Protein AF-0000000076602661 (afdb_homodimer)

InterPro domains:
  IPR015111 Hut operon regulatory protein HutP [PF09021] (9-143)
  IPR023552 Hut operon regulatory protein HutP, bacillales [MF_00779] (1-145)
  IPR036482 Hut operon regulatory protein HutP superfamily [G3DSA:3.40.1510.10] (2-145)
  IPR036482 Hut operon regulatory protein HutP superfamily [SSF111064] (7-145)

Foldseek 3Di:
DPQDPLLPQQVLFQVVFPDDPVRPDDDHPPPKDKDKDKDKDQALVRVLVVVLVRCCVRVVDPPPDPVRNVLSSQFSVQWCCQQVVNPNHGNVVQKMWIKMKMKIKDDSDPDCVQDIKMKMKIWGWMAHPDPPGIDITMGMGMGGD/DPQDPLLPQQVLFQVVFPDDPVRPDDDDPPPKDKDKDKDKDQALVRVLVVVLVRCCVRVVDPPPDPVRNVLSSQFSVQWCCQQVVNPNHGNVVQKMWIKMKMKIKDDSDPDCVQDIKMKMKIWGWMAHPDPPGIDITMGMGMGGD

pLDDT: mean 89.51, std 12.41, range [36.06, 98.75]

Radius of gyration: 18.17 Å; Cα contacts (8 Å, |Δi|>4): 653; chains: 2; bounding box: 44×55×46 Å

Structure (mmCIF, N/CA/C/O backbone):
data_AF-0000000076602661-model_v1
#
loop_
_entity.id
_entity.type
_entity.pdbx_description
1 polymer 'Hut operon positive regulatory protein'
#
loop_
_atom_site.group_PDB
_atom_site.id
_atom_site.type_symbol
_atom_site.label_atom_id
_atom_site.label_alt_id
_atom_site.label_comp_id
_atom_site.label_asym_id
_atom_site.label_entity_id
_atom_site.label_seq_id
_atom_site.pdbx_PDB_ins_code
_atom_site.Cartn_x
_atom_site.Cartn_y
_atom_site.Cartn_z
_atom_site.occupancy
_atom_site.B_iso_or_equiv
_atom_site.auth_seq_id
_atom_site.auth_comp_id
_atom_site.auth_asym_id
_atom_site.auth_atom_id
_atom_site.pdbx_PDB_model_num
ATOM 1 N N . MET A 1 1 ? -7.16 20.75 -7.898 1 36.06 1 MET A N 1
ATOM 2 C CA . MET A 1 1 ? -5.848 20.844 -8.531 1 36.06 1 MET A CA 1
ATOM 3 C C . MET A 1 1 ? -5.117 19.5 -8.461 1 36.06 1 MET A C 1
ATOM 5 O O . MET A 1 1 ? -5.07 18.875 -7.406 1 36.06 1 MET A O 1
ATOM 9 N N . VAL A 1 2 ? -4.973 18.984 -9.609 1 44.12 2 VAL A N 1
ATOM 10 C CA . VAL A 1 2 ? -4.297 17.703 -9.75 1 44.12 2 VAL A CA 1
ATOM 11 C C . VAL A 1 2 ? -2.883 17.797 -9.18 1 44.12 2 VAL A C 1
ATOM 13 O O . VAL A 1 2 ? -2.156 18.75 -9.461 1 44.12 2 VAL A O 1
ATOM 16 N N . LEU A 1 3 ? -2.639 17.312 -8.008 1 55.5 3 LEU A N 1
ATOM 17 C CA . LEU A 1 3 ? -1.332 17.25 -7.359 1 55.5 3 LEU A CA 1
ATOM 18 C C . LEU A 1 3 ? -0.246 16.875 -8.367 1 55.5 3 LEU A C 1
ATOM 20 O O . LEU A 1 3 ? -0.417 15.953 -9.164 1 55.5 3 LEU A O 1
ATOM 24 N N . ALA A 1 4 ? 0.686 17.922 -8.711 1 56.62 4 ALA A N 1
ATOM 25 C CA . ALA A 1 4 ? 1.846 17.547 -9.508 1 56.62 4 ALA A CA 1
ATOM 26 C C . ALA A 1 4 ? 2.438 16.219 -9.023 1 56.62 4 ALA A C 1
ATOM 28 O O . ALA A 1 4 ? 2.535 15.984 -7.816 1 56.62 4 ALA A O 1
ATOM 29 N N . VAL A 1 5 ? 2.633 15.281 -9.883 1 57.88 5 VAL A N 1
ATOM 30 C CA . VAL A 1 5 ? 3.146 13.938 -9.617 1 57.88 5 VAL A CA 1
ATOM 31 C C . VAL A 1 5 ? 4.367 14.023 -8.703 1 57.88 5 VAL A C 1
ATOM 33 O O . VAL A 1 5 ? 4.531 13.195 -7.801 1 57.88 5 VAL A O 1
ATOM 36 N N . ASP A 1 6 ? 5.152 15.078 -8.883 1 64.12 6 ASP A N 1
ATOM 37 C CA . ASP A 1 6 ? 6.387 15.227 -8.125 1 64.12 6 ASP A CA 1
ATOM 38 C C . ASP A 1 6 ? 6.102 15.695 -6.699 1 64.12 6 ASP A C 1
ATOM 40 O O . ASP A 1 6 ? 6.984 15.672 -5.84 1 64.12 6 ASP A O 1
ATOM 44 N N . LYS A 1 7 ? 4.898 15.953 -6.48 1 81.06 7 LYS A N 1
ATOM 45 C CA . LYS A 1 7 ? 4.562 16.453 -5.148 1 81.06 7 LYS A CA 1
ATOM 46 C C . LYS A 1 7 ? 3.582 15.523 -4.441 1 81.06 7 LYS A C 1
ATOM 48 O O . LYS A 1 7 ? 2.908 15.93 -3.492 1 81.06 7 LYS A O 1
ATOM 53 N N . ARG A 1 8 ? 3.598 14.273 -4.898 1 90.12 8 ARG A N 1
ATOM 54 C CA . ARG A 1 8 ? 2.723 13.312 -4.238 1 90.12 8 ARG A CA 1
ATOM 55 C C . ARG A 1 8 ? 3.35 12.797 -2.947 1 90.12 8 ARG A C 1
ATOM 57 O O . ARG A 1 8 ? 4.273 11.984 -2.982 1 90.12 8 ARG A O 1
ATOM 64 N N . ILE A 1 9 ? 2.805 13.266 -1.905 1 94.38 9 ILE A N 1
ATOM 65 C CA . ILE A 1 9 ? 3.387 13 -0.593 1 94.38 9 ILE A CA 1
ATOM 66 C C . ILE A 1 9 ? 3.312 11.508 -0.287 1 94.38 9 ILE A C 1
ATOM 68 O O . ILE A 1 9 ? 4.234 10.945 0.311 1 94.38 9 ILE A O 1
ATOM 72 N N . GLY A 1 10 ? 2.254 10.852 -0.796 1 96.31 10 GLY A N 1
ATOM 73 C CA . GLY A 1 10 ? 2.119 9.414 -0.614 1 96.31 10 GLY A CA 1
ATOM 74 C C . GLY A 1 10 ? 3.162 8.617 -1.373 1 96.31 10 GLY A C 1
ATOM 75 O O . GLY A 1 10 ? 3.764 7.688 -0.825 1 96.31 10 GLY A O 1
ATOM 76 N N . LYS A 1 11 ? 3.35 8.984 -2.609 1 94.56 11 LYS A N 1
ATOM 77 C CA . LYS A 1 11 ? 4.359 8.328 -3.436 1 94.56 11 LYS A CA 1
ATOM 78 C C . LYS A 1 11 ? 5.738 8.398 -2.779 1 94.56 11 LYS A C 1
ATOM 80 O O . LYS A 1 11 ? 6.469 7.41 -2.748 1 94.56 11 LYS A O 1
ATOM 85 N N . HIS A 1 12 ? 6.094 9.531 -2.252 1 94.06 12 HIS A N 1
ATOM 86 C CA . HIS A 1 12 ? 7.379 9.695 -1.581 1 94.06 12 HIS A CA 1
ATOM 87 C C . HIS A 1 12 ? 7.48 8.789 -0.356 1 94.06 12 HIS A C 1
ATOM 89 O O . HIS A 1 12 ? 8.516 8.172 -0.121 1 94.06 12 HIS A O 1
ATOM 95 N N . ALA A 1 13 ? 6.426 8.719 0.403 1 96.5 13 ALA A N 1
ATOM 96 C CA . ALA A 1 13 ? 6.422 7.859 1.585 1 96.5 13 ALA A CA 1
ATOM 97 C C . ALA A 1 13 ? 6.602 6.395 1.198 1 96.5 13 ALA A C 1
ATOM 99 O O . ALA A 1 13 ? 7.344 5.656 1.853 1 96.5 13 ALA A O 1
ATOM 100 N N . ILE A 1 14 ? 5.918 5.996 0.114 1 96.31 14 ILE A N 1
ATOM 101 C CA . ILE A 1 14 ? 6 4.617 -0.347 1 96.31 14 ILE A CA 1
ATOM 102 C C . ILE A 1 14 ? 7.418 4.309 -0.812 1 96.31 14 ILE A C 1
ATOM 104 O O . ILE A 1 14 ? 7.977 3.258 -0.477 1 96.31 14 ILE A O 1
ATOM 108 N N . LEU A 1 15 ? 7.965 5.164 -1.549 1 93.94 15 LEU A N 1
ATOM 109 C CA . LEU A 1 15 ? 9.32 4.957 -2.035 1 93.94 15 LEU A CA 1
ATOM 110 C C . LEU A 1 15 ? 10.305 4.867 -0.873 1 93.94 15 LEU A C 1
ATOM 112 O O . LEU A 1 15 ? 11.211 4.035 -0.884 1 93.94 15 LEU A O 1
ATOM 116 N N . LEU A 1 16 ? 10.148 5.707 0.113 1 94.12 16 LEU A N 1
ATOM 117 C CA . LEU A 1 16 ? 11.031 5.727 1.274 1 94.12 16 LEU A CA 1
ATOM 118 C C . LEU A 1 16 ? 10.945 4.41 2.041 1 94.12 16 LEU A C 1
ATOM 120 O O . LEU A 1 16 ? 11.969 3.881 2.488 1 94.12 16 LEU A O 1
ATOM 124 N N . VAL A 1 17 ? 9.734 3.924 2.17 1 96.1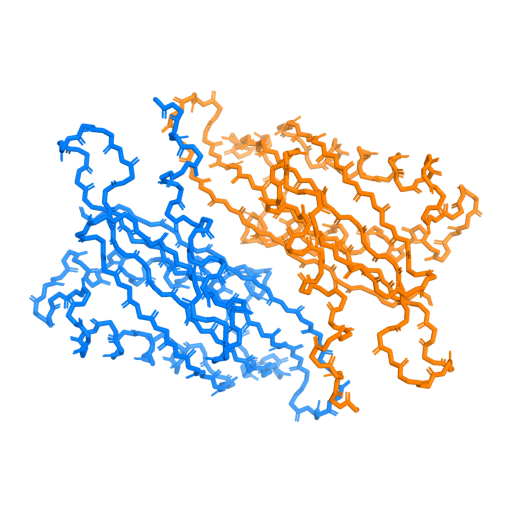2 17 VAL A N 1
ATOM 125 C CA . VAL A 1 17 ? 9.555 2.752 3.02 1 96.12 17 VAL A CA 1
ATOM 126 C C . VAL A 1 17 ? 10.109 1.514 2.32 1 96.12 17 VAL A C 1
ATOM 128 O O . VAL A 1 17 ? 10.484 0.54 2.977 1 96.12 17 VAL A O 1
ATOM 131 N N . LEU A 1 18 ? 10.164 1.552 0.98 1 93.38 18 LEU A N 1
ATOM 132 C CA . LEU A 1 18 ? 10.68 0.429 0.203 1 93.38 18 LEU A CA 1
ATOM 133 C C . LEU A 1 18 ? 12.203 0.437 0.174 1 93.38 18 LEU A C 1
ATOM 135 O O . LEU A 1 18 ? 12.828 -0.552 -0.219 1 93.38 18 LEU A O 1
ATOM 139 N N . GLN A 1 19 ? 12.727 1.546 0.52 1 86.25 19 GLN A N 1
ATOM 140 C CA . GLN A 1 19 ? 14.172 1.713 0.399 1 86.25 19 GLN A CA 1
ATOM 141 C C . GLN A 1 19 ? 14.906 0.923 1.477 1 86.25 19 GLN A C 1
ATOM 143 O O . GLN A 1 19 ? 14.477 0.887 2.631 1 86.25 19 GLN A O 1
ATOM 148 N N . SER A 1 20 ? 15.781 0.16 0.937 1 67.25 20 SER A N 1
ATOM 149 C CA . SER A 1 20 ? 16.688 -0.479 1.876 1 67.25 20 SER A CA 1
ATOM 150 C C . SER A 1 20 ? 17.734 0.512 2.396 1 67.25 20 SER A C 1
ATOM 152 O O . SER A 1 20 ? 17.938 1.572 1.804 1 67.25 20 SER A O 1
ATOM 154 N N . GLU A 1 21 ? 18.109 0.381 3.639 1 56.56 21 GLU A N 1
ATOM 155 C CA . GLU A 1 21 ? 19.109 1.245 4.262 1 56.56 21 GLU A CA 1
ATOM 156 C C . GLU A 1 21 ? 20.188 1.66 3.258 1 56.56 21 GLU A C 1
ATOM 158 O O . GLU A 1 21 ? 20.75 2.752 3.359 1 56.56 21 GLU A O 1
ATOM 163 N N . ALA A 1 22 ? 20.359 0.841 2.275 1 50.47 22 ALA A N 1
ATOM 164 C CA . ALA A 1 22 ? 21.469 1.134 1.378 1 50.47 22 ALA A CA 1
ATOM 165 C C . ALA A 1 22 ? 21.062 2.137 0.304 1 50.47 22 ALA A C 1
ATOM 167 O O . ALA A 1 22 ? 21.922 2.725 -0.365 1 50.47 22 ALA A O 1
ATOM 168 N N . GLU A 1 23 ? 19.734 2.27 0.128 1 55.28 23 GLU A N 1
ATOM 169 C CA . GLU A 1 23 ? 19.328 3.045 -1.044 1 55.28 23 GLU A CA 1
ATOM 170 C C . GLU A 1 23 ? 19.078 4.508 -0.68 1 55.28 23 GLU A C 1
ATOM 172 O O . GLU A 1 23 ? 18.25 4.805 0.171 1 55.28 23 GLU A O 1
ATOM 177 N N . GLU A 1 24 ? 20.047 5.43 -0.621 1 53.19 24 GLU A N 1
ATOM 178 C CA . GLU A 1 24 ? 20.125 6.824 -0.192 1 53.19 24 GLU A CA 1
ATOM 179 C C . GLU A 1 24 ? 19.141 7.695 -0.969 1 53.19 24 GLU A C 1
ATOM 181 O O . GLU A 1 24 ? 18.844 8.82 -0.559 1 53.19 24 GLU A O 1
ATOM 186 N N . SER A 1 25 ? 18.844 7.504 -2.232 1 61.97 25 SER A N 1
ATOM 187 C CA . SER A 1 25 ? 18.781 8.656 -3.127 1 61.97 25 SER A CA 1
ATOM 188 C C . SER A 1 25 ? 17.344 9.172 -3.266 1 61.97 25 SER A C 1
ATOM 190 O O . SER A 1 25 ? 16.969 9.703 -4.312 1 61.97 25 SER A O 1
ATOM 192 N N . ILE A 1 26 ? 16.469 8.953 -2.285 1 72 26 ILE A N 1
ATOM 193 C CA . ILE A 1 26 ? 15.203 9.594 -2.619 1 72 26 ILE A CA 1
ATOM 194 C C . ILE A 1 26 ? 15.266 11.078 -2.271 1 72 26 ILE A C 1
ATOM 196 O O . ILE A 1 26 ? 15.625 11.445 -1.147 1 72 26 ILE A O 1
ATOM 200 N N . SER A 1 27 ? 15.125 11.93 -3.215 1 79.88 27 SER A N 1
ATOM 201 C CA . SER A 1 27 ? 15.117 13.375 -3.037 1 79.88 27 SER A CA 1
ATOM 202 C C . SER A 1 27 ? 13.711 13.898 -2.754 1 79.88 27 SER A C 1
ATOM 204 O O . SER A 1 27 ? 12.789 13.656 -3.535 1 79.88 27 SER A O 1
ATOM 206 N N . LEU A 1 28 ? 13.508 14.414 -1.598 1 87.5 28 LEU A N 1
ATOM 207 C CA . LEU A 1 28 ? 12.258 15.055 -1.226 1 87.5 28 LEU A CA 1
ATOM 208 C C . LEU A 1 28 ? 12.32 16.562 -1.483 1 87.5 28 LEU A C 1
ATOM 210 O O . LEU A 1 28 ? 13.406 17.141 -1.513 1 87.5 28 LEU A O 1
ATOM 214 N N . PRO A 1 29 ? 11.086 17.156 -1.794 1 87.94 29 PRO A N 1
ATOM 215 C CA . PRO A 1 29 ? 11.07 18.609 -1.876 1 87.94 29 PRO A CA 1
ATOM 216 C C . PRO A 1 29 ? 11.695 19.281 -0.656 1 87.94 29 PRO A C 1
ATOM 218 O O . PRO A 1 29 ? 11.633 18.734 0.451 1 87.94 29 PRO A O 1
ATOM 221 N N . PRO A 1 30 ? 12.25 20.469 -1.001 1 86.12 30 PRO A N 1
ATOM 222 C CA . PRO A 1 30 ? 12.844 21.203 0.117 1 86.12 30 PRO A CA 1
ATOM 223 C C . PRO A 1 30 ? 11.844 21.5 1.233 1 86.12 30 PRO A C 1
ATOM 225 O O . PRO A 1 30 ? 10.672 21.75 0.961 1 86.12 30 PRO A O 1
ATOM 228 N N . HIS A 1 31 ? 12.141 21.359 2.451 1 88.56 31 HIS A N 1
ATOM 229 C CA . HIS A 1 31 ? 11.406 21.75 3.648 1 88.56 31 HIS A CA 1
ATOM 230 C C . HIS A 1 31 ? 10.492 20.625 4.125 1 88.56 31 HIS A C 1
ATOM 232 O O . HIS A 1 31 ? 9.836 20.75 5.16 1 88.56 31 HIS A O 1
ATOM 238 N N . TRP A 1 32 ? 10.312 19.641 3.238 1 94.75 32 TRP A N 1
ATOM 239 C CA . TRP A 1 32 ? 9.562 18.484 3.732 1 94.75 32 TRP A CA 1
ATOM 240 C C . TRP A 1 32 ? 10.367 17.719 4.781 1 94.75 32 TRP A C 1
ATOM 242 O O . TRP A 1 32 ? 11.594 17.656 4.699 1 94.75 32 TRP A O 1
ATOM 252 N N . LYS A 1 33 ? 9.719 17.234 5.691 1 96 33 LYS A N 1
ATOM 253 C CA . LYS A 1 33 ? 10.336 16.406 6.723 1 96 33 LYS A CA 1
ATOM 254 C C . LYS A 1 33 ? 9.953 14.93 6.559 1 96 33 LYS A C 1
ATOM 256 O O . LYS A 1 33 ? 8.852 14.625 6.098 1 96 33 LYS A O 1
ATOM 261 N N . TYR A 1 34 ? 10.828 14.086 6.961 1 96.38 34 TYR A N 1
ATOM 262 C CA . TYR A 1 34 ? 10.5 12.664 6.895 1 96.38 34 TYR A CA 1
ATOM 263 C C . TYR A 1 34 ? 11.289 11.883 7.934 1 96.38 34 TYR A C 1
ATOM 265 O O . TYR A 1 34 ? 12.289 12.375 8.469 1 96.38 34 TYR A O 1
ATOM 273 N N . CYS A 1 35 ? 10.859 10.711 8.227 1 96.38 35 CYS A N 1
ATOM 274 C CA . CYS A 1 35 ? 11.625 9.734 8.984 1 96.38 35 CYS A CA 1
ATOM 275 C C . CYS A 1 35 ? 11.18 8.312 8.656 1 96.38 35 CYS A C 1
ATOM 277 O O . CYS A 1 35 ? 10.125 8.117 8.062 1 96.38 35 CYS A O 1
ATOM 279 N N . THR A 1 36 ? 12.023 7.398 8.953 1 96.88 36 THR A N 1
ATOM 280 C CA . THR A 1 36 ? 11.75 5.984 8.727 1 96.88 36 THR A CA 1
ATOM 281 C C . THR A 1 36 ? 12.062 5.164 9.977 1 96.88 36 THR A C 1
ATOM 283 O O . THR A 1 36 ? 12.75 5.641 10.875 1 96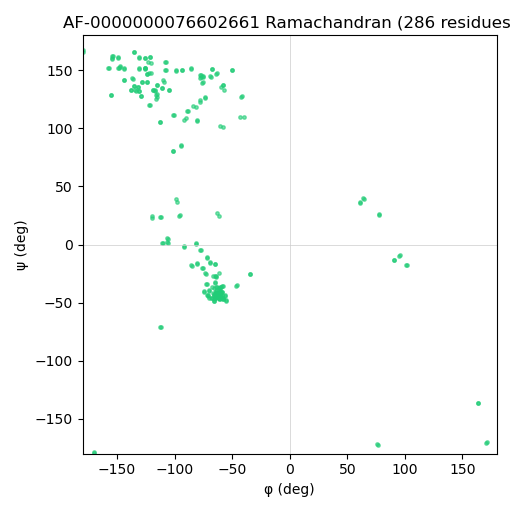.88 36 THR A O 1
ATOM 286 N N . GLY A 1 37 ? 11.516 4.023 10.031 1 96.75 37 GLY A N 1
ATOM 287 C CA . GLY A 1 37 ? 11.781 3.104 11.125 1 96.75 37 GLY A CA 1
ATOM 288 C C . GLY A 1 37 ? 11.227 1.712 10.883 1 96.75 37 GLY A C 1
ATOM 289 O O . GLY A 1 37 ? 10.727 1.416 9.797 1 96.75 37 GLY A O 1
ATOM 290 N N . LYS A 1 38 ? 11.438 0.855 11.883 1 97.12 38 LYS A N 1
ATOM 291 C CA . LYS A 1 38 ? 10.953 -0.522 11.852 1 97.12 38 LYS A CA 1
ATOM 292 C C . LYS A 1 38 ? 10.125 -0.844 13.086 1 97.12 38 LYS A C 1
ATOM 294 O O . LYS A 1 38 ? 10.312 -0.233 14.141 1 97.12 38 LYS A O 1
ATOM 299 N N . VAL A 1 39 ? 9.219 -1.773 12.906 1 96.44 39 VAL A N 1
ATOM 300 C CA . VAL A 1 39 ? 8.438 -2.219 14.047 1 96.44 39 VAL A CA 1
ATOM 301 C C . VAL A 1 39 ? 7.922 -3.635 13.805 1 96.44 39 VAL A C 1
ATOM 303 O O . VAL A 1 39 ? 7.41 -3.938 12.719 1 96.44 39 VAL A O 1
ATOM 306 N N . GLY A 1 40 ? 8.102 -4.551 14.656 1 93.38 40 GLY A N 1
ATOM 307 C CA . GLY A 1 40 ? 7.457 -5.852 14.742 1 93.38 40 GLY A CA 1
ATOM 308 C C . GLY A 1 40 ? 6.418 -5.93 15.852 1 93.38 40 GLY A C 1
ATOM 309 O O . GLY A 1 40 ? 6.676 -5.52 16.984 1 93.38 40 GLY A O 1
ATOM 310 N N . ALA A 1 41 ? 5.254 -6.465 15.508 1 91.75 41 ALA A N 1
ATOM 311 C CA . ALA A 1 41 ? 4.227 -6.355 16.547 1 91.75 41 ALA A CA 1
ATOM 312 C C . ALA A 1 41 ? 3.148 -7.418 16.359 1 91.75 41 ALA A C 1
ATOM 314 O O . ALA A 1 41 ? 2.855 -7.82 15.227 1 91.75 41 ALA A O 1
ATOM 315 N N . MET A 1 42 ? 2.535 -7.801 17.422 1 91.62 42 MET A N 1
ATOM 316 C CA . MET A 1 42 ? 1.313 -8.602 17.438 1 91.62 42 MET A CA 1
ATOM 317 C C . MET A 1 42 ? 0.124 -7.77 17.906 1 91.62 42 MET A C 1
ATOM 319 O O . MET A 1 42 ? -0.985 -8.289 18.047 1 91.62 42 MET A O 1
ATOM 323 N N . ASP A 1 43 ? 0.438 -6.52 18.172 1 93.44 43 ASP A N 1
ATOM 324 C CA . ASP A 1 43 ? -0.566 -5.562 18.641 1 93.44 43 ASP A CA 1
ATOM 325 C C . ASP A 1 43 ? -0.453 -4.242 17.875 1 93.44 43 ASP A C 1
ATOM 327 O O . ASP A 1 43 ? 0.625 -3.648 17.812 1 93.44 43 ASP A O 1
ATOM 331 N N . SER A 1 44 ? -1.642 -3.754 17.406 1 95.12 44 SER A N 1
ATOM 332 C CA . SER A 1 44 ? -1.658 -2.531 16.609 1 95.12 44 SER A CA 1
ATOM 333 C C . SER A 1 44 ? -1.192 -1.332 17.422 1 95.12 44 SER A C 1
ATOM 335 O O . SER A 1 44 ? -0.627 -0.383 16.875 1 95.12 44 SER A O 1
ATOM 337 N N . GLN A 1 45 ? -1.382 -1.37 18.734 1 95.88 45 GLN A N 1
ATOM 338 C CA . GLN A 1 45 ? -0.963 -0.281 19.609 1 95.88 45 GLN A CA 1
ATOM 339 C C . GLN A 1 45 ? 0.546 -0.063 19.531 1 95.88 45 GLN A C 1
ATOM 341 O O . GLN A 1 45 ? 1.019 1.073 19.594 1 95.88 45 GLN A O 1
ATOM 346 N N . LYS A 1 46 ? 1.259 -1.126 19.406 1 96.31 46 LYS A N 1
ATOM 347 C CA . LYS A 1 46 ? 2.713 -1.025 19.344 1 96.31 46 LYS A CA 1
ATOM 348 C C . LYS A 1 46 ? 3.15 -0.337 18.047 1 96.31 46 LYS A C 1
ATOM 350 O O . LYS A 1 46 ? 4.117 0.428 18.047 1 96.31 46 LYS A O 1
ATOM 355 N N . VAL A 1 47 ? 2.473 -0.604 17.016 1 97.5 47 VAL A N 1
ATOM 356 C CA . VAL A 1 47 ? 2.766 0.035 15.734 1 97.5 47 VAL A CA 1
ATOM 357 C C . VAL A 1 47 ? 2.492 1.534 15.828 1 97.5 47 VAL A C 1
ATOM 359 O O . VAL A 1 47 ? 3.34 2.352 15.469 1 97.5 47 VAL A O 1
ATOM 362 N N . VAL A 1 48 ? 1.354 1.831 16.406 1 98.06 48 VAL A N 1
ATOM 363 C CA . VAL A 1 48 ? 0.957 3.227 16.562 1 98.06 48 VAL A CA 1
ATOM 364 C C . VAL A 1 48 ? 1.972 3.963 17.422 1 98.06 48 VAL A C 1
ATOM 366 O O . VAL A 1 48 ? 2.451 5.039 17.062 1 98.06 48 VAL A O 1
ATOM 369 N N . SER A 1 49 ? 2.336 3.34 18.5 1 98.06 49 SER A N 1
ATOM 370 C CA . SER A 1 49 ? 3.244 3.969 19.453 1 98.06 49 SER A CA 1
ATOM 371 C C . SER A 1 49 ? 4.629 4.176 18.844 1 98.06 49 SER A C 1
ATOM 373 O O . SER A 1 49 ? 5.246 5.223 19.031 1 98.06 49 SER A O 1
ATOM 375 N N . ALA A 1 50 ? 5.141 3.203 18.141 1 98.25 50 ALA A N 1
ATOM 376 C CA . ALA A 1 50 ? 6.461 3.291 17.531 1 98.25 50 ALA A CA 1
ATOM 377 C C . ALA A 1 50 ? 6.52 4.441 16.531 1 98.25 50 ALA A C 1
ATOM 379 O O . ALA A 1 50 ? 7.488 5.211 16.516 1 98.25 50 ALA A O 1
ATOM 380 N N . ILE A 1 51 ? 5.492 4.598 15.742 1 98.56 51 ILE A N 1
ATOM 381 C CA . ILE A 1 51 ? 5.453 5.621 14.703 1 98.56 51 ILE A CA 1
ATOM 382 C C . ILE A 1 51 ? 5.309 7 15.344 1 98.56 51 ILE A C 1
ATOM 384 O O . ILE A 1 51 ? 6.004 7.945 14.953 1 98.56 51 ILE A O 1
ATOM 388 N N . GLU A 1 52 ? 4.441 7.059 16.312 1 98.25 52 GLU A N 1
ATOM 389 C CA . GLU A 1 52 ? 4.254 8.336 17 1 98.25 52 GLU A CA 1
ATOM 390 C C . GLU A 1 52 ? 5.539 8.781 17.688 1 98.25 52 GLU A C 1
ATOM 392 O O . GLU A 1 52 ? 5.914 9.953 17.609 1 98.25 52 GLU A O 1
ATOM 397 N N . THR A 1 53 ? 6.176 7.855 18.328 1 98.12 53 THR A N 1
ATOM 398 C CA . THR A 1 53 ? 7.422 8.156 19.031 1 98.12 53 THR A CA 1
ATOM 399 C C . THR A 1 53 ? 8.484 8.648 18.062 1 98.12 53 THR A C 1
ATOM 401 O O . THR A 1 53 ? 9.148 9.664 18.312 1 98.12 53 THR A O 1
ATOM 404 N N . ALA A 1 54 ? 8.633 8.008 16.984 1 98.12 54 ALA A N 1
ATOM 405 C CA . ALA A 1 54 ? 9.609 8.406 15.977 1 98.12 54 ALA A CA 1
ATOM 406 C C . ALA A 1 54 ? 9.289 9.789 15.422 1 98.12 54 ALA A C 1
ATOM 408 O O . ALA A 1 54 ? 10.188 10.617 15.234 1 98.12 54 ALA A O 1
ATOM 409 N N . ALA A 1 55 ? 8.016 10.031 15.117 1 98.19 55 ALA A N 1
ATOM 410 C CA . ALA A 1 55 ? 7.582 11.312 14.555 1 98.19 55 ALA A CA 1
ATOM 411 C C . ALA A 1 55 ? 7.906 12.461 15.5 1 98.19 55 ALA A C 1
ATOM 413 O O . ALA A 1 55 ? 8.352 13.531 15.055 1 98.19 55 ALA A O 1
ATOM 414 N N . LYS A 1 56 ? 7.699 12.219 16.734 1 97.94 56 LYS A N 1
ATOM 415 C CA . LYS A 1 56 ? 8 13.234 17.75 1 97.94 56 LYS A CA 1
ATOM 416 C C . LYS A 1 56 ? 9.508 13.438 17.891 1 97.94 56 LYS A C 1
ATOM 418 O O . LYS A 1 56 ? 9.984 14.57 17.906 1 97.94 56 LYS A O 1
ATOM 423 N N . ARG A 1 57 ? 10.18 12.383 17.953 1 97.44 57 ARG A N 1
ATOM 424 C CA . ARG A 1 57 ? 11.633 12.414 18.156 1 97.44 57 ARG A CA 1
ATOM 425 C C . ARG A 1 57 ? 12.32 13.148 17 1 97.44 57 ARG A C 1
ATOM 427 O O . ARG A 1 57 ? 13.258 13.914 17.234 1 97.44 57 ARG A O 1
ATOM 434 N N . GLU A 1 58 ? 11.859 13 15.789 1 96.94 58 GLU A N 1
ATOM 435 C CA . GLU A 1 58 ? 12.484 13.578 14.602 1 96.94 58 GLU A CA 1
ATOM 436 C C . GLU A 1 58 ? 11.898 14.945 14.273 1 96.94 58 GLU A C 1
ATOM 438 O O . GLU A 1 58 ? 12.234 15.539 13.25 1 96.94 58 GLU A O 1
ATOM 443 N N . GLY A 1 59 ? 10.969 15.312 15.047 1 96.31 59 GLY A N 1
ATOM 444 C CA . GLY A 1 59 ? 10.414 16.656 14.906 1 96.31 59 GLY A CA 1
ATOM 445 C C . GLY A 1 59 ? 9.453 16.781 13.734 1 96.31 59 GLY A C 1
ATOM 446 O O . GLY A 1 59 ? 9.289 17.859 13.172 1 96.31 59 GLY A O 1
ATOM 447 N N . ILE A 1 60 ? 8.859 15.727 13.359 1 97.56 60 ILE A N 1
ATOM 448 C CA . ILE A 1 60 ? 7.859 15.758 12.297 1 97.56 60 ILE A CA 1
ATOM 449 C C . ILE A 1 60 ? 6.566 16.375 12.82 1 97.56 60 ILE A C 1
ATOM 451 O O . ILE A 1 60 ? 5.871 17.094 12.094 1 97.56 60 ILE A O 1
ATOM 455 N N . ILE A 1 61 ? 6.234 16.016 14.062 1 97.5 61 ILE A N 1
ATOM 456 C CA . ILE A 1 61 ? 5.117 16.641 14.758 1 97.5 61 ILE A CA 1
ATOM 457 C C . ILE A 1 61 ? 5.582 17.188 16.109 1 97.5 61 ILE A C 1
ATOM 459 O O . ILE A 1 61 ? 6.602 16.734 16.641 1 97.5 61 ILE A O 1
ATOM 463 N N . ARG A 1 62 ? 4.773 18.094 16.594 1 95.31 62 ARG A N 1
ATOM 464 C CA . ARG A 1 62 ? 5.066 18.625 17.922 1 95.31 62 ARG A CA 1
ATOM 465 C C . ARG A 1 62 ? 4.645 17.656 19.016 1 95.31 62 ARG A C 1
ATOM 467 O O . ARG A 1 62 ? 3.604 17 18.906 1 95.31 62 ARG A O 1
ATOM 474 N N . THR A 1 63 ? 5.375 17.578 20.031 1 92.62 63 THR A N 1
ATOM 475 C CA . THR A 1 63 ? 5.113 16.672 21.156 1 92.62 63 THR A CA 1
ATOM 476 C C . THR A 1 63 ? 3.799 17.031 21.844 1 92.62 63 THR A C 1
ATOM 478 O O . THR A 1 63 ? 3.033 16.141 22.234 1 92.62 63 THR A O 1
ATOM 481 N N . ASN A 1 64 ? 3.502 18.297 21.938 1 91 64 ASN A N 1
ATOM 482 C CA . ASN A 1 64 ? 2.309 18.734 22.656 1 91 64 ASN A CA 1
ATOM 483 C C . ASN A 1 64 ? 1.268 19.328 21.719 1 91 64 ASN A C 1
ATOM 485 O O . ASN A 1 64 ? 0.413 20.109 22.141 1 91 64 ASN A O 1
ATOM 489 N N . GLY A 1 65 ? 1.324 18.953 20.469 1 90.31 65 GLY A N 1
ATOM 490 C CA . GLY A 1 65 ? 0.362 19.469 19.516 1 90.31 65 GLY A CA 1
ATOM 491 C C . GLY A 1 65 ? -0.759 18.484 19.203 1 90.31 65 GLY A C 1
ATOM 492 O O . GLY A 1 65 ? -0.538 17.469 18.562 1 90.31 65 GLY A O 1
ATOM 493 N N . TYR A 1 66 ? -1.91 18.766 19.609 1 91.06 66 TYR A N 1
ATOM 494 C CA . TYR A 1 66 ? -3.045 17.859 19.469 1 91.06 66 TYR A CA 1
ATOM 495 C C . TYR A 1 66 ? -3.395 17.672 17.984 1 91.06 66 TYR A C 1
ATOM 497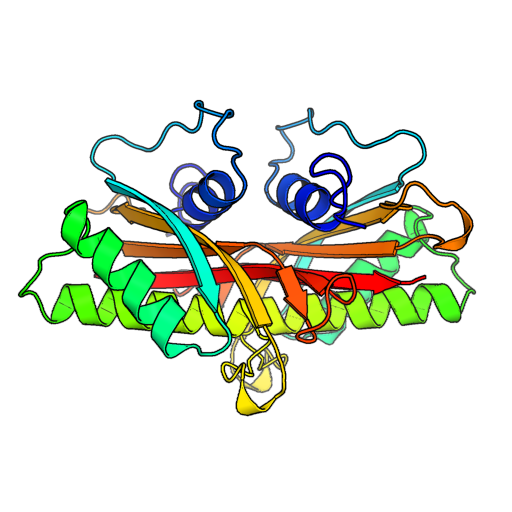 O O . TYR A 1 66 ? -3.596 16.547 17.531 1 91.06 66 TYR A O 1
ATOM 505 N N . ARG A 1 67 ? -3.5 18.797 17.25 1 94.25 67 ARG A N 1
ATOM 506 C CA . ARG A 1 67 ? -3.914 18.75 15.852 1 94.25 67 ARG A CA 1
ATOM 507 C C . ARG A 1 67 ? -2.977 17.859 15.039 1 94.25 67 ARG A C 1
ATOM 509 O O . ARG A 1 67 ? -3.428 17 14.281 1 94.25 67 ARG A O 1
ATOM 516 N N . GLU A 1 68 ? -1.709 18.031 15.211 1 96.31 68 GLU A N 1
ATOM 517 C CA . GLU A 1 68 ? -0.712 17.281 14.453 1 96.31 68 GLU A CA 1
ATOM 518 C C . GLU A 1 68 ? -0.691 15.812 14.867 1 96.31 68 GLU A C 1
ATOM 520 O O . GLU A 1 68 ? -0.613 14.922 14.023 1 96.31 68 GLU A O 1
ATOM 525 N N . THR A 1 69 ? -0.828 15.609 16.125 1 96.69 69 THR A N 1
ATOM 526 C CA . THR A 1 69 ? -0.852 14.242 16.625 1 96.69 69 THR A CA 1
ATOM 527 C C . THR A 1 69 ? -2.094 13.508 16.125 1 96.69 69 THR A C 1
ATOM 529 O O . THR A 1 69 ? -2.023 12.328 15.773 1 96.69 69 THR A O 1
ATOM 532 N N . HIS A 1 70 ? -3.195 14.211 16.172 1 97.25 70 HIS A N 1
ATOM 533 C CA . HIS A 1 70 ? -4.449 13.648 15.688 1 97.25 70 HIS A CA 1
ATOM 534 C C . HIS A 1 70 ? -4.363 13.281 14.211 1 97.25 70 HIS A C 1
ATOM 536 O O . HIS A 1 70 ? -4.785 12.195 13.812 1 97.25 70 HIS A O 1
ATOM 542 N N . ALA A 1 71 ? -3.818 14.18 13.414 1 97.31 71 ALA A N 1
ATOM 543 C CA . ALA A 1 71 ? -3.641 13.922 11.992 1 97.31 71 ALA A CA 1
ATOM 544 C C . ALA A 1 71 ? -2.742 12.711 11.766 1 97.31 71 ALA A C 1
ATOM 546 O O . ALA A 1 71 ? -3.039 11.852 10.922 1 97.31 71 ALA A O 1
ATOM 547 N N . LEU A 1 72 ? -1.69 12.664 12.508 1 98.25 72 LEU A N 1
ATOM 548 C CA . LEU A 1 72 ? -0.782 11.523 12.414 1 98.25 72 LEU A CA 1
ATOM 549 C C . LEU A 1 72 ? -1.492 10.227 12.789 1 98.25 72 LEU A C 1
ATOM 551 O O . LEU A 1 72 ? -1.363 9.219 12.086 1 98.25 72 LEU A O 1
ATOM 555 N N . TYR A 1 73 ? -2.244 10.312 13.828 1 98.06 73 TYR A N 1
ATOM 556 C CA . TYR A 1 73 ? -2.959 9.125 14.289 1 98.06 73 TYR A CA 1
ATOM 557 C C . TYR A 1 73 ? -3.879 8.578 13.203 1 98.06 73 TYR A C 1
ATOM 559 O O . TYR A 1 73 ? -3.875 7.379 12.922 1 98.06 73 TYR A O 1
ATOM 567 N N . HIS A 1 74 ? -4.617 9.406 12.578 1 97.88 74 HIS A N 1
ATOM 568 C CA . HIS A 1 74 ? -5.523 8.977 11.516 1 97.88 74 HIS A CA 1
ATOM 569 C C . HIS A 1 74 ? -4.754 8.406 10.336 1 97.88 74 HIS A C 1
ATOM 571 O O . HIS A 1 74 ? -5.18 7.41 9.734 1 97.88 74 HIS A O 1
ATOM 577 N N . ALA A 1 75 ? -3.682 9.016 9.961 1 98.19 75 ALA A N 1
ATOM 578 C CA . ALA A 1 75 ? -2.857 8.5 8.875 1 98.19 75 ALA A CA 1
ATOM 579 C C . ALA A 1 75 ? -2.322 7.109 9.203 1 98.19 75 ALA A C 1
ATOM 581 O O . ALA A 1 75 ? -2.289 6.227 8.344 1 98.19 75 ALA A O 1
ATOM 582 N N . ILE A 1 76 ? -1.904 6.945 10.461 1 98.56 76 ILE A N 1
ATOM 583 C CA . ILE A 1 76 ? -1.406 5.645 10.898 1 98.56 76 ILE A CA 1
ATOM 584 C C . ILE A 1 76 ? -2.521 4.605 10.789 1 98.56 76 ILE A C 1
ATOM 586 O O . ILE A 1 76 ? -2.307 3.508 10.266 1 98.56 76 ILE A O 1
ATOM 590 N N . MET A 1 77 ? -3.688 4.977 11.234 1 97.56 77 MET A N 1
ATOM 591 C CA . MET A 1 77 ? -4.809 4.043 11.242 1 97.56 77 MET A CA 1
ATOM 592 C C . MET A 1 77 ? -5.195 3.648 9.82 1 97.56 77 MET A C 1
ATOM 594 O O . MET A 1 77 ? -5.5 2.484 9.555 1 97.56 77 MET A O 1
ATOM 598 N N . ASP A 1 78 ? -5.223 4.602 8.969 1 97.31 78 ASP A N 1
ATOM 599 C CA . ASP A 1 78 ? -5.516 4.312 7.566 1 97.31 78 ASP A CA 1
ATOM 600 C C . ASP A 1 78 ? -4.477 3.365 6.973 1 97.31 78 ASP A C 1
ATOM 602 O O . ASP A 1 78 ? -4.824 2.416 6.266 1 97.31 78 ASP A O 1
ATOM 606 N N . ALA A 1 79 ? -3.207 3.646 7.238 1 98.25 79 ALA A N 1
ATOM 607 C CA . ALA A 1 79 ? -2.131 2.785 6.75 1 98.25 79 ALA A CA 1
ATOM 608 C C . ALA A 1 79 ? -2.266 1.372 7.309 1 98.25 79 ALA A C 1
ATOM 610 O O . ALA A 1 79 ? -2.102 0.392 6.578 1 98.25 79 ALA A O 1
ATOM 611 N N . LEU A 1 80 ? -2.586 1.294 8.586 1 97.56 80 LEU A N 1
ATOM 612 C CA . LEU A 1 80 ? -2.764 -0.003 9.227 1 97.56 80 LEU A CA 1
ATOM 613 C C . LEU A 1 80 ? -3.938 -0.758 8.609 1 97.56 80 LEU A C 1
ATOM 615 O O . LEU A 1 80 ? -3.873 -1.978 8.438 1 97.56 80 LEU A O 1
ATOM 619 N N . SER A 1 81 ? -4.98 -0.086 8.32 1 96.38 81 SER A N 1
ATOM 620 C CA . SER A 1 81 ? -6.117 -0.711 7.652 1 96.38 81 SER A CA 1
ATOM 621 C C . SER A 1 81 ? -5.711 -1.316 6.312 1 96.38 81 SER A C 1
ATOM 623 O O . SER A 1 81 ? -6.176 -2.4 5.949 1 96.38 81 SER A O 1
ATOM 625 N N . GLY A 1 82 ? -4.887 -0.614 5.598 1 96.06 82 GLY A N 1
ATOM 626 C CA . GLY A 1 82 ? -4.371 -1.155 4.352 1 96.06 82 GLY A CA 1
ATOM 627 C C . GLY A 1 82 ? -3.574 -2.432 4.539 1 96.06 82 GLY A C 1
ATOM 628 O O . GLY A 1 82 ? -3.797 -3.42 3.836 1 96.06 82 GLY A O 1
ATOM 629 N N . VAL A 1 83 ? -2.689 -2.391 5.508 1 96.25 83 VAL A N 1
ATOM 630 C CA . VAL A 1 83 ? -1.826 -3.525 5.82 1 96.25 83 VAL A CA 1
ATOM 631 C C . VAL A 1 83 ? -2.68 -4.738 6.176 1 96.25 83 VAL A C 1
ATOM 633 O O . VAL A 1 83 ? -2.359 -5.867 5.793 1 96.25 83 VAL A O 1
ATOM 636 N N . THR A 1 84 ? -3.775 -4.461 6.828 1 94.69 84 THR A N 1
ATOM 637 C CA . THR A 1 84 ? -4.547 -5.543 7.426 1 94.69 84 THR A CA 1
ATOM 638 C C . THR A 1 84 ? -5.82 -5.805 6.629 1 94.69 84 THR A C 1
ATOM 640 O O . THR A 1 84 ? -6.66 -6.613 7.035 1 94.69 84 THR A O 1
ATOM 643 N N . ARG A 1 85 ? -5.992 -5.113 5.598 1 90.88 85 ARG A N 1
ATOM 644 C CA . ARG A 1 85 ? -7.176 -5.262 4.754 1 90.88 85 ARG A CA 1
ATOM 645 C C . ARG A 1 85 ? -8.445 -4.953 5.531 1 90.88 85 ARG A C 1
ATOM 647 O O . ARG A 1 85 ? -9.453 -5.656 5.398 1 90.88 85 ARG A O 1
ATOM 654 N N . GLY A 1 86 ? -8.32 -3.99 6.426 1 91.19 86 GLY A N 1
ATOM 655 C CA . GLY A 1 86 ? -9.469 -3.469 7.152 1 91.19 86 GLY A CA 1
ATOM 656 C C . GLY A 1 86 ? -9.656 -4.117 8.508 1 91.19 86 GLY A C 1
ATOM 657 O O . GLY A 1 86 ? -10.508 -3.689 9.289 1 91.19 86 GLY A O 1
ATOM 658 N N . GLN A 1 87 ? -8.898 -5.156 8.742 1 89.81 87 GLN A N 1
ATOM 659 C CA . GLN A 1 87 ? -8.938 -5.832 10.039 1 89.81 87 GLN A CA 1
ATOM 660 C C . GLN A 1 87 ? -7.75 -5.426 10.906 1 89.81 87 GLN A C 1
ATOM 662 O O . GLN A 1 87 ? -6.82 -6.207 11.102 1 89.81 87 GLN A O 1
ATOM 667 N N . VAL A 1 88 ? -7.785 -4.34 11.539 1 88.5 88 VAL A N 1
ATOM 668 C CA . VAL A 1 88 ? -6.648 -3.664 12.156 1 88.5 88 VAL A CA 1
ATOM 669 C C . VAL A 1 88 ? -6.203 -4.434 13.398 1 88.5 88 VAL A C 1
ATOM 671 O O . VAL A 1 88 ? -5.094 -4.23 13.891 1 88.5 88 VAL A O 1
ATOM 674 N N . GLN A 1 89 ? -6.973 -5.371 13.844 1 88.81 89 GLN A N 1
ATOM 675 C CA . GLN A 1 89 ? -6.547 -6.215 14.953 1 88.81 89 GLN A CA 1
ATOM 676 C C . GLN A 1 89 ? -5.52 -7.246 14.5 1 88.81 89 GLN A C 1
ATOM 678 O O . GLN A 1 89 ? -5.652 -7.828 13.422 1 88.81 89 GLN A O 1
ATOM 683 N N . LEU A 1 90 ? -4.469 -7.52 15.305 1 89.31 90 LEU A N 1
ATOM 684 C CA . LEU A 1 90 ? -3.406 -8.461 14.961 1 89.31 90 LEU A CA 1
ATOM 685 C C . LEU A 1 90 ? -3.439 -9.68 15.875 1 89.31 90 LEU A C 1
ATOM 687 O O . LEU A 1 90 ? -3.979 -10.719 15.508 1 89.31 90 LEU A O 1
ATOM 691 N N . GLY A 1 91 ? -3.068 -9.531 17.156 1 82 91 GLY A N 1
ATOM 692 C CA . GLY A 1 91 ? -2.887 -10.594 18.125 1 82 91 GLY A CA 1
ATOM 693 C C . GLY A 1 91 ? -4.109 -1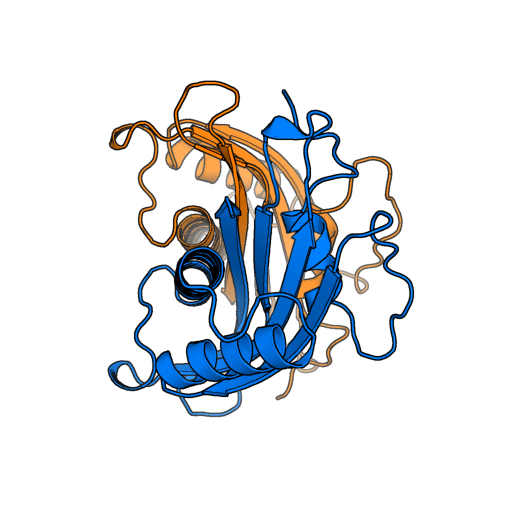1.484 18.281 1 82 91 GLY A C 1
ATOM 694 O O . GLY A 1 91 ? -4.004 -12.711 18.219 1 82 91 GLY A O 1
ATOM 695 N N . SER A 1 92 ? -5.191 -10.891 18.422 1 81.94 92 SER A N 1
ATOM 696 C CA . SER A 1 92 ? -6.414 -11.656 18.641 1 81.94 92 SER A CA 1
ATOM 697 C C . SER A 1 92 ? -6.758 -12.516 17.438 1 81.94 92 SER A C 1
ATOM 699 O O . SER A 1 92 ? -7.527 -13.469 17.547 1 81.94 92 SER A O 1
ATOM 701 N N . LEU A 1 93 ? -6.152 -12.219 16.281 1 82.81 93 LEU A N 1
ATOM 702 C CA . LEU A 1 93 ? -6.387 -12.984 15.062 1 82.81 93 LEU A CA 1
ATOM 703 C C . LEU A 1 93 ? -5.184 -13.859 14.734 1 82.81 93 LEU A C 1
ATOM 705 O O . LEU A 1 93 ? -5.117 -14.453 13.648 1 82.81 93 LEU A O 1
ATOM 709 N N . MET A 1 94 ? -4.266 -13.805 15.688 1 85.19 94 MET A N 1
ATOM 710 C CA . MET A 1 94 ? -3.051 -14.602 15.539 1 85.19 94 MET A CA 1
ATOM 711 C C . MET A 1 94 ? -2.246 -14.141 14.328 1 85.19 94 MET A C 1
ATOM 713 O O . MET A 1 94 ? -1.789 -14.961 13.531 1 85.19 94 MET A O 1
ATOM 717 N N . ARG A 1 95 ? -2.229 -12.852 14.18 1 89.75 95 ARG A N 1
ATOM 718 C CA . ARG A 1 95 ? -1.415 -12.234 13.141 1 89.75 95 ARG A CA 1
ATOM 719 C C . ARG A 1 95 ? -0.245 -11.469 13.75 1 89.75 95 ARG A C 1
ATOM 721 O O . ARG A 1 95 ? -0.381 -10.852 14.805 1 89.75 95 ARG A O 1
ATOM 728 N N . THR A 1 96 ? 0.852 -11.578 13.07 1 92.12 96 THR A N 1
ATOM 729 C CA . THR A 1 96 ? 2.021 -10.766 13.383 1 92.12 96 THR A CA 1
ATOM 730 C C . THR A 1 96 ? 2.445 -9.945 12.164 1 92.12 96 THR A C 1
ATOM 732 O O . THR A 1 96 ? 2.203 -10.344 11.023 1 92.12 96 THR A O 1
ATOM 735 N N . VAL A 1 97 ? 2.959 -8.812 12.523 1 94.38 97 VAL A N 1
ATOM 736 C CA . VAL A 1 97 ? 3.488 -8 11.43 1 94.38 97 VAL A CA 1
ATOM 737 C C . VAL A 1 97 ? 4.953 -7.668 11.695 1 94.38 97 VAL A C 1
ATOM 739 O O . VAL A 1 97 ? 5.363 -7.535 12.852 1 94.38 97 VAL A O 1
ATOM 742 N N . GLY A 1 98 ? 5.797 -7.691 10.695 1 95.06 98 GLY A N 1
ATOM 743 C CA . GLY A 1 98 ? 7.102 -7.047 10.609 1 95.06 98 GLY A CA 1
ATOM 744 C C . GLY A 1 98 ? 7.145 -5.93 9.586 1 95.06 98 GLY A C 1
ATOM 745 O O . GLY A 1 98 ? 7.211 -6.184 8.383 1 95.06 98 GLY A O 1
ATOM 746 N N . LEU A 1 99 ? 7.156 -4.688 10.102 1 96.81 99 LEU A N 1
ATOM 747 C CA . LEU A 1 99 ? 6.918 -3.564 9.203 1 96.81 99 LEU A CA 1
ATOM 748 C C . LEU A 1 99 ? 8.07 -2.568 9.266 1 96.81 99 LEU A C 1
ATOM 750 O O . LEU A 1 99 ? 8.703 -2.404 10.305 1 96.81 99 LEU A O 1
ATOM 754 N N . ARG A 1 100 ? 8.297 -1.989 8.148 1 97.31 100 ARG A N 1
ATOM 755 C CA . ARG A 1 100 ? 8.945 -0.684 8.062 1 97.31 100 ARG A CA 1
ATOM 756 C C . ARG A 1 100 ? 7.914 0.427 7.887 1 97.31 100 ARG A C 1
ATOM 758 O O . ARG A 1 100 ? 6.836 0.2 7.332 1 97.31 100 ARG A O 1
ATOM 765 N N . PHE A 1 101 ? 8.273 1.541 8.398 1 98.19 101 PHE A N 1
ATOM 766 C CA . PHE A 1 101 ? 7.379 2.672 8.18 1 98.19 101 PHE A CA 1
ATOM 767 C C . PHE A 1 101 ? 8.156 3.889 7.691 1 98.19 101 PHE A C 1
ATOM 769 O O . PHE A 1 101 ? 9.359 4.008 7.941 1 98.19 101 PHE A O 1
ATOM 776 N N . ALA A 1 102 ? 7.5 4.691 6.965 1 97.88 102 ALA A N 1
ATOM 777 C CA . ALA A 1 102 ? 7.973 6.012 6.555 1 97.88 102 ALA A CA 1
ATOM 778 C C . ALA A 1 102 ? 6.902 7.074 6.789 1 97.88 102 ALA A C 1
ATOM 780 O O . ALA A 1 102 ? 5.723 6.844 6.52 1 97.88 102 ALA A O 1
ATOM 781 N N . ILE A 1 103 ? 7.316 8.172 7.32 1 98.31 103 ILE A N 1
ATOM 782 C CA . ILE A 1 103 ? 6.465 9.336 7.527 1 98.31 103 ILE A CA 1
ATOM 783 C C . ILE A 1 103 ? 6.988 10.516 6.707 1 98.31 103 ILE A C 1
ATOM 785 O O . ILE A 1 103 ? 8.195 10.781 6.691 1 98.31 103 ILE A O 1
ATOM 789 N N . VAL A 1 104 ? 6.121 11.18 5.996 1 97.38 104 VAL A N 1
ATOM 790 C CA . VAL A 1 104 ? 6.48 12.383 5.254 1 97.38 104 VAL A CA 1
ATOM 791 C C . VAL A 1 104 ? 5.504 13.508 5.594 1 97.38 104 VAL A C 1
ATOM 793 O O . VAL A 1 104 ? 4.289 13.312 5.574 1 97.38 104 VAL A O 1
ATOM 796 N N . ARG A 1 105 ? 5.98 14.57 5.957 1 97.44 105 ARG A N 1
ATOM 797 C CA . ARG A 1 105 ? 5.191 15.781 6.176 1 97.44 105 ARG A CA 1
ATOM 798 C C . ARG A 1 105 ? 5.582 16.875 5.191 1 97.44 105 ARG A C 1
ATOM 800 O O . ARG A 1 105 ? 6.77 17.156 5 1 97.44 105 ARG A O 1
ATOM 807 N N . GLY A 1 106 ? 4.652 17.438 4.547 1 94.69 106 GLY A N 1
ATOM 808 C CA . GLY A 1 106 ? 4.883 18.531 3.633 1 94.69 106 GLY A CA 1
ATOM 809 C C . GLY A 1 106 ? 3.615 19.047 2.977 1 94.69 106 GLY A C 1
ATOM 810 O O . GLY A 1 106 ? 2.541 18.469 3.158 1 94.69 106 GLY A O 1
ATOM 811 N N . ASN A 1 107 ? 3.674 20.156 2.389 1 92.19 107 ASN A N 1
ATOM 812 C CA . ASN A 1 107 ? 2.566 20.688 1.604 1 92.19 107 ASN A CA 1
ATOM 813 C C . ASN A 1 107 ? 2.65 20.25 0.145 1 92.19 107 ASN A C 1
ATOM 815 O O . ASN A 1 107 ? 3.49 20.75 -0.609 1 92.19 107 ASN A O 1
ATOM 819 N N . PRO A 1 108 ? 1.739 19.359 -0.219 1 87.38 108 PRO A N 1
ATOM 820 C CA . PRO A 1 108 ? 1.819 18.859 -1.596 1 87.38 108 PRO A CA 1
ATOM 821 C C . PRO A 1 108 ? 1.172 19.812 -2.602 1 87.38 108 PRO A C 1
ATOM 823 O O . PRO A 1 108 ? 1.207 19.562 -3.809 1 87.38 108 PRO A O 1
ATOM 826 N N . TYR A 1 109 ? 0.649 20.906 -2.168 1 84.81 109 TYR A N 1
ATOM 827 C CA . TYR A 1 109 ? -0.046 21.844 -3.035 1 84.81 109 TYR A CA 1
ATOM 828 C C . TYR A 1 109 ? 0.784 23.109 -3.246 1 84.81 109 TYR A C 1
ATOM 830 O O . TYR A 1 109 ? 1.681 23.406 -2.453 1 84.81 109 TYR A O 1
ATOM 838 N N . GLU A 1 110 ? 0.472 23.719 -4.312 1 80.56 110 GLU A N 1
ATOM 839 C CA . GLU A 1 110 ? 1.149 24.984 -4.605 1 80.56 110 GLU A CA 1
ATOM 840 C C . GLU A 1 110 ? 0.665 26.094 -3.682 1 80.56 110 GLU A C 1
ATOM 842 O O . 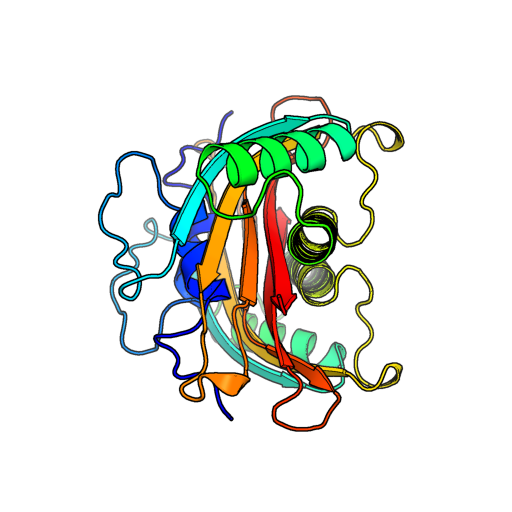GLU A 1 110 ? 1.446 26.969 -3.279 1 80.56 110 GLU A O 1
ATOM 847 N N . GLU A 1 111 ? -0.546 25.984 -3.377 1 81.56 111 GLU A N 1
ATOM 848 C CA . GLU A 1 111 ? -1.144 27 -2.51 1 81.56 111 GLU A CA 1
ATOM 849 C C . GLU A 1 111 ? -0.754 26.766 -1.052 1 81.56 111 GLU A C 1
ATOM 851 O O . GLU A 1 111 ? -1.11 25.75 -0.458 1 81.56 111 GLU A O 1
ATOM 856 N N . MET A 1 112 ? -0.211 27.688 -0.466 1 82.81 112 MET A N 1
ATOM 857 C CA . MET A 1 112 ? 0.264 27.609 0.913 1 82.81 112 MET A CA 1
ATOM 858 C C . MET A 1 112 ? -0.903 27.453 1.882 1 82.81 112 MET A C 1
ATOM 860 O O . MET A 1 112 ? -0.76 26.828 2.938 1 82.81 112 MET A O 1
ATOM 864 N N . GLU A 1 113 ? -2.029 27.922 1.511 1 85.44 113 GLU A N 1
ATOM 865 C CA . GLU A 1 113 ? -3.193 27.938 2.391 1 85.44 113 GLU A CA 1
ATOM 866 C C . GLU A 1 113 ? -3.709 26.516 2.635 1 85.44 113 GLU A C 1
ATOM 868 O O . GLU A 1 113 ? -4.438 26.281 3.6 1 85.44 113 GLU A O 1
ATOM 873 N N . GLU A 1 114 ? -3.279 25.609 1.832 1 84.56 114 GLU A N 1
ATOM 874 C CA . GLU A 1 114 ? -3.729 24.234 1.999 1 84.56 114 GLU A CA 1
ATOM 875 C C . GLU A 1 114 ? -3.033 23.562 3.182 1 84.56 114 GLU A C 1
ATOM 877 O O . GLU A 1 114 ? -3.525 22.562 3.717 1 84.56 114 GLU A O 1
ATOM 882 N N . GLY A 1 115 ? -1.911 24.109 3.582 1 88.69 115 GLY A N 1
ATOM 883 C CA . GLY A 1 115 ? -1.225 23.625 4.77 1 88.69 115 GLY A CA 1
ATOM 884 C C . GLY A 1 115 ? -0.476 22.328 4.539 1 88.69 115 GLY A C 1
ATOM 885 O O . GLY A 1 115 ? -0.353 21.875 3.398 1 88.69 115 GLY A O 1
ATOM 886 N N . ASP A 1 116 ? 0.008 21.797 5.613 1 93.62 116 ASP A N 1
ATOM 887 C CA . ASP A 1 116 ? 0.796 20.578 5.539 1 93.62 116 ASP A CA 1
ATOM 888 C C . ASP A 1 116 ? -0.103 19.344 5.559 1 93.62 116 ASP A C 1
ATOM 890 O O . ASP A 1 116 ? -1.218 19.391 6.082 1 93.62 116 ASP A O 1
ATOM 894 N N . TRP A 1 117 ? 0.402 18.406 4.973 1 95.56 117 TRP A N 1
ATOM 895 C CA . TRP A 1 117 ? -0.148 17.062 5.027 1 95.56 117 TRP A CA 1
ATOM 896 C C . TRP A 1 117 ? 0.876 16.078 5.582 1 95.56 117 TRP A C 1
ATOM 898 O O . TRP A 1 117 ? 2.07 16.375 5.637 1 95.56 117 TRP A O 1
ATOM 908 N N . ILE A 1 118 ? 0.335 14.977 6.016 1 97.5 118 ILE A N 1
ATOM 909 C CA . ILE A 1 118 ? 1.212 13.93 6.527 1 97.5 118 ILE A CA 1
ATOM 910 C C . ILE A 1 118 ? 0.848 12.594 5.887 1 97.5 118 ILE A C 1
ATOM 912 O O . ILE A 1 118 ? -0.333 12.281 5.723 1 97.5 118 ILE A O 1
ATOM 916 N N . ALA A 1 119 ? 1.868 11.922 5.422 1 98.19 119 ALA A N 1
ATOM 917 C CA . ALA A 1 119 ? 1.708 10.578 4.867 1 98.19 119 ALA A CA 1
ATOM 918 C C . ALA A 1 119 ? 2.449 9.547 5.711 1 98.19 119 ALA A C 1
ATOM 920 O O . ALA A 1 119 ? 3.576 9.781 6.145 1 98.19 119 ALA A O 1
ATOM 921 N N . VAL A 1 120 ? 1.804 8.422 5.945 1 98.75 120 VAL A N 1
ATOM 922 C CA . VAL A 1 120 ? 2.408 7.266 6.605 1 98.75 120 VAL A CA 1
ATOM 923 C C . VAL A 1 120 ? 2.328 6.047 5.691 1 98.75 120 VAL A C 1
ATOM 925 O O . VAL A 1 120 ? 1.24 5.648 5.27 1 98.75 120 VAL A O 1
ATOM 928 N N . ALA A 1 121 ? 3.439 5.516 5.363 1 98.5 121 ALA A N 1
ATOM 929 C CA . ALA A 1 121 ? 3.5 4.27 4.605 1 98.5 121 ALA A CA 1
ATOM 930 C C . ALA A 1 121 ? 4.039 3.131 5.469 1 98.5 121 ALA A C 1
ATOM 932 O O . ALA A 1 121 ? 4.992 3.314 6.227 1 98.5 121 ALA A O 1
ATOM 933 N N . LEU A 1 122 ? 3.395 2.016 5.387 1 98.44 122 LEU A N 1
ATOM 934 C CA . LEU A 1 122 ? 3.816 0.779 6.035 1 98.44 122 LEU A CA 1
ATOM 935 C C . LEU A 1 122 ? 4.09 -0.31 5.004 1 98.44 122 LEU A C 1
ATOM 937 O O . LEU A 1 122 ? 3.309 -0.491 4.066 1 98.44 122 LEU A O 1
ATOM 941 N N . TYR A 1 123 ? 5.184 -0.973 5.133 1 97.75 123 TYR A N 1
ATOM 942 C CA . TYR A 1 123 ? 5.527 -2.092 4.266 1 97.75 123 TYR A CA 1
ATOM 943 C C . TYR A 1 123 ? 6.254 -3.184 5.043 1 97.75 123 TYR A C 1
ATOM 945 O O . TYR A 1 123 ? 7.105 -2.893 5.887 1 97.75 123 TYR A O 1
ATOM 953 N N . GLY A 1 124 ? 5.973 -4.352 4.738 1 96 124 GLY A N 1
ATOM 954 C CA . GLY A 1 124 ? 6.648 -5.484 5.348 1 96 124 GLY A CA 1
ATOM 955 C C . GLY A 1 124 ? 5.91 -6.797 5.145 1 96 124 GLY A C 1
ATOM 956 O O . GLY A 1 124 ? 5.473 -7.105 4.035 1 96 124 GLY A O 1
ATOM 957 N N . THR A 1 125 ? 5.84 -7.57 6.215 1 94.44 125 THR A N 1
ATOM 958 C CA . THR A 1 125 ? 5.191 -8.875 6.098 1 94.44 125 THR A CA 1
ATOM 959 C C . THR A 1 125 ? 4.094 -9.023 7.148 1 94.44 125 THR A C 1
ATOM 961 O O . THR A 1 125 ? 4.156 -8.398 8.211 1 94.44 125 THR A O 1
ATOM 964 N N . ILE A 1 126 ? 3.127 -9.789 6.824 1 92.94 126 ILE A N 1
ATOM 965 C CA . ILE A 1 126 ? 2.029 -10.117 7.73 1 92.94 126 ILE A CA 1
ATOM 966 C C . ILE A 1 126 ? 1.718 -11.609 7.641 1 92.94 126 ILE A C 1
ATOM 968 O O . ILE A 1 126 ? 1.773 -12.203 6.559 1 92.94 126 ILE A O 1
ATOM 972 N N . GLY A 1 127 ? 1.387 -12.219 8.812 1 89.88 127 GLY A N 1
ATOM 973 C CA . GLY A 1 127 ? 1.057 -13.633 8.805 1 89.88 127 GLY A CA 1
ATOM 974 C C . GLY A 1 127 ? 0.911 -14.219 10.195 1 89.88 127 GLY A C 1
ATOM 975 O O . GLY A 1 127 ? 0.842 -13.484 11.18 1 89.88 127 GLY A O 1
ATOM 976 N N . ALA A 1 128 ? 0.824 -15.547 10.164 1 81.56 128 ALA A N 1
ATOM 977 C CA . ALA A 1 128 ? 0.748 -16.281 11.422 1 81.56 128 ALA A CA 1
ATOM 978 C C . ALA A 1 128 ? 2.027 -16.109 12.234 1 81.56 128 ALA A C 1
ATOM 980 O O . ALA A 1 128 ? 3.094 -15.828 11.68 1 81.56 128 ALA A O 1
ATOM 981 N N . PRO A 1 129 ? 1.858 -16.109 13.508 1 76.38 129 PRO A N 1
ATOM 982 C CA . PRO A 1 129 ? 3.033 -15.945 14.367 1 76.38 129 PRO A CA 1
ATOM 983 C C . PRO A 1 129 ? 4.059 -17.062 14.188 1 76.38 129 PRO A C 1
ATOM 985 O O . PRO A 1 129 ? 4.656 -17.516 15.164 1 76.38 129 PRO A O 1
ATOM 988 N N . VAL A 1 130 ? 4.008 -17.703 12.953 1 75.69 130 VAL A N 1
ATOM 989 C CA . VAL A 1 130 ? 4.988 -18.719 12.562 1 75.69 130 VAL A CA 1
ATOM 990 C C . VAL A 1 130 ? 5.801 -18.219 11.375 1 75.69 130 VAL A C 1
ATOM 992 O O . VAL A 1 130 ? 5.238 -17.781 10.367 1 75.69 130 VAL A O 1
ATOM 995 N N . ARG A 1 131 ? 7.051 -18.297 11.625 1 68.56 131 ARG A N 1
ATOM 996 C CA . ARG A 1 131 ? 7.945 -17.812 10.57 1 68.56 131 ARG A CA 1
ATOM 997 C C . ARG A 1 131 ? 7.723 -18.594 9.281 1 68.56 131 ARG A C 1
ATOM 999 O O . ARG A 1 131 ? 7.555 -19.812 9.297 1 68.56 131 ARG A O 1
ATOM 1006 N N . GLY A 1 132 ? 7.652 -17.891 8.141 1 68.25 132 GLY A N 1
ATOM 1007 C CA . GLY A 1 132 ? 7.508 -18.531 6.844 1 68.25 132 GLY A CA 1
ATOM 1008 C C . GLY A 1 132 ? 6.086 -18.484 6.316 1 68.25 132 GLY A C 1
ATOM 1009 O O . GLY A 1 132 ? 5.848 -18.766 5.141 1 68.25 132 GLY A O 1
ATOM 1010 N N . SER A 1 133 ? 5.18 -18.234 7.152 1 73.06 133 SER A N 1
ATOM 1011 C CA . SER A 1 133 ? 3.779 -18.172 6.742 1 73.06 133 SER A CA 1
ATOM 1012 C C . SER A 1 133 ? 3.328 -16.734 6.535 1 73.06 133 SER A C 1
ATOM 1014 O O . SER A 1 133 ? 2.236 -16.344 6.965 1 73.06 133 SER A O 1
ATOM 1016 N N . GLU A 1 134 ? 4.215 -15.945 5.957 1 83.81 134 GLU A N 1
ATOM 1017 C CA . GLU A 1 134 ? 3.92 -14.523 5.773 1 83.81 134 GLU A CA 1
ATOM 1018 C C . GLU A 1 134 ? 4.016 -14.125 4.305 1 83.81 134 GLU A C 1
ATOM 1020 O O . GLU A 1 134 ? 4.594 -14.852 3.494 1 83.81 134 GLU A O 1
ATOM 1025 N N . HIS A 1 135 ? 3.391 -13.148 4.039 1 88.38 135 HIS A N 1
ATOM 1026 C CA . HIS A 1 135 ? 3.553 -12.508 2.736 1 88.38 135 HIS A CA 1
ATOM 1027 C C . HIS A 1 135 ? 3.666 -10.992 2.875 1 88.38 135 HIS A C 1
ATOM 1029 O O . HIS A 1 135 ? 3.352 -10.438 3.932 1 88.38 135 HIS A O 1
ATOM 1035 N N . GLU A 1 136 ? 4.109 -10.383 1.812 1 94.94 136 GLU A N 1
ATOM 1036 C CA . GLU A 1 136 ? 4.289 -8.93 1.832 1 94.94 136 GLU A CA 1
ATOM 1037 C C . GLU A 1 136 ? 2.945 -8.211 1.929 1 94.94 136 GLU A C 1
ATOM 1039 O O . GLU A 1 136 ? 1.925 -8.727 1.466 1 94.94 136 GLU A O 1
ATOM 1044 N N . THR A 1 137 ? 2.98 -7.098 2.498 1 96.19 137 THR A N 1
ATOM 1045 C CA . THR A 1 137 ? 1.829 -6.203 2.584 1 96.19 137 THR A CA 1
ATOM 1046 C C . THR A 1 137 ? 2.275 -4.746 2.602 1 96.19 137 THR A C 1
ATOM 1048 O O . THR A 1 137 ? 3.439 -4.449 2.875 1 96.19 137 THR A O 1
ATOM 1051 N N . ILE A 1 138 ? 1.307 -3.871 2.277 1 97.88 138 ILE A N 1
ATOM 1052 C CA . ILE A 1 138 ? 1.59 -2.439 2.289 1 97.88 138 ILE A CA 1
ATOM 1053 C C . ILE A 1 138 ? 0.325 -1.666 2.656 1 97.88 138 ILE A C 1
ATOM 1055 O O . ILE A 1 138 ? -0.79 -2.145 2.434 1 97.88 138 ILE A O 1
ATOM 1059 N N . GLY A 1 139 ? 0.486 -0.56 3.229 1 98.25 139 GLY A N 1
ATOM 1060 C CA . GLY A 1 139 ? -0.579 0.386 3.521 1 98.25 139 GLY A CA 1
ATOM 1061 C C . GLY A 1 139 ? -0.126 1.832 3.463 1 98.25 139 GLY A C 1
ATOM 1062 O O . GLY A 1 139 ? 1.055 2.127 3.658 1 98.25 139 GLY A O 1
ATOM 1063 N N . LEU A 1 140 ? -1.058 2.668 3.176 1 98.44 140 LEU A N 1
ATOM 1064 C CA . LEU A 1 140 ? -0.813 4.102 3.088 1 98.44 140 LEU A CA 1
ATOM 1065 C C . LEU A 1 140 ? -1.948 4.887 3.738 1 98.44 140 LEU A C 1
ATOM 1067 O O . LEU A 1 140 ? -3.123 4.57 3.539 1 98.44 140 LEU A O 1
ATOM 1071 N N . GLY A 1 141 ? -1.609 5.82 4.543 1 98 141 GLY A N 1
ATOM 1072 C CA . GLY A 1 141 ? -2.547 6.793 5.082 1 98 141 GLY A CA 1
ATOM 1073 C C . GLY A 1 141 ? -2.088 8.227 4.898 1 98 141 GLY A C 1
ATOM 1074 O O . GLY A 1 141 ? -0.898 8.523 5.02 1 98 141 GLY A O 1
ATOM 1075 N N . ILE A 1 142 ? -3.016 9.094 4.566 1 97.12 142 ILE A N 1
ATOM 1076 C CA . ILE A 1 142 ? -2.729 10.508 4.355 1 97.12 142 ILE A CA 1
ATOM 1077 C C . ILE A 1 142 ? -3.797 11.359 5.039 1 97.12 142 ILE A C 1
ATOM 1079 O O . ILE A 1 142 ? -4.988 11.055 4.953 1 97.12 142 ILE A O 1
ATOM 1083 N N . ASN A 1 143 ? -3.361 12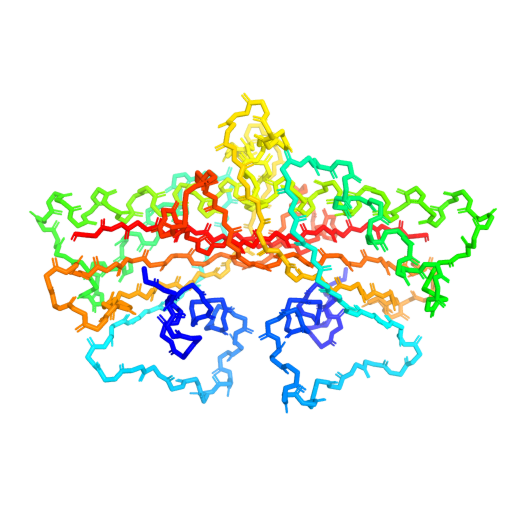.375 5.699 1 96.44 143 ASN A N 1
ATOM 1084 C CA . ASN A 1 143 ? -4.289 13.281 6.367 1 96.44 143 ASN A CA 1
ATOM 1085 C C . ASN A 1 143 ? -3.797 14.727 6.305 1 96.44 143 ASN A C 1
ATOM 1087 O O . ASN A 1 143 ? -2.596 14.977 6.207 1 96.44 143 ASN A O 1
ATOM 1091 N N . HIS A 1 144 ? -4.711 15.594 6.312 1 93.56 144 HIS A N 1
ATOM 1092 C CA . HIS A 1 144 ? -4.363 17.016 6.379 1 93.56 144 HIS A CA 1
ATOM 1093 C C . HIS A 1 144 ? -3.961 17.406 7.797 1 93.56 144 HIS A C 1
ATOM 1095 O O . HIS A 1 144 ? -4.441 16.828 8.773 1 93.56 144 HIS A O 1
ATOM 1101 N N . MET A 1 145 ? -2.996 18.344 7.879 1 91.06 145 MET A N 1
ATOM 1102 C CA . MET A 1 145 ? -2.547 18.812 9.188 1 91.06 145 MET A CA 1
ATOM 1103 C C . MET A 1 145 ? -3.008 20.25 9.438 1 91.06 145 MET A C 1
ATOM 1105 O O . MET A 1 145 ? -2.859 21.109 8.57 1 91.06 145 MET A O 1
ATOM 1109 N N . MET B 1 1 ? 11.18 -19.828 4.898 1 37.62 1 MET B N 1
ATOM 1110 C CA . MET B 1 1 ? 12.383 -19.266 4.277 1 37.62 1 MET B CA 1
ATOM 1111 C C . MET B 1 1 ? 12.203 -17.781 3.967 1 37.62 1 MET B C 1
ATOM 1113 O O . MET B 1 1 ? 11.156 -17.375 3.463 1 37.62 1 MET B O 1
ATOM 1117 N N . VAL B 1 2 ? 13.055 -17.078 4.594 1 44.75 2 VAL B N 1
ATOM 1118 C CA . VAL B 1 2 ? 13.039 -15.625 4.461 1 44.75 2 VAL B CA 1
ATOM 1119 C C . VAL B 1 2 ? 13.266 -15.234 2.998 1 44.75 2 VAL B C 1
ATOM 1121 O O . VAL B 1 2 ? 14.172 -15.758 2.344 1 44.75 2 VAL B O 1
ATOM 1124 N N . LEU B 1 3 ? 12.258 -14.875 2.281 1 55.81 3 LEU B N 1
ATOM 1125 C CA . LEU B 1 3 ? 12.312 -14.406 0.904 1 55.81 3 LEU B CA 1
ATOM 1126 C C . LEU B 1 3 ? 13.469 -13.43 0.71 1 55.81 3 LEU B C 1
ATOM 1128 O O . LEU B 1 3 ? 13.68 -12.531 1.529 1 55.81 3 LEU B O 1
ATOM 1132 N N . ALA B 1 4 ? 14.57 -13.914 -0.07 1 56.72 4 ALA B N 1
ATOM 1133 C CA . ALA B 1 4 ? 15.586 -12.922 -0.43 1 56.72 4 ALA B CA 1
ATOM 1134 C C . ALA B 1 4 ? 14.938 -11.609 -0.858 1 56.72 4 ALA B C 1
ATOM 1136 O O . ALA B 1 4 ? 13.938 -11.609 -1.586 1 56.72 4 ALA B O 1
ATOM 1137 N N . VAL B 1 5 ? 15.312 -10.523 -0.293 1 57.75 5 VAL B N 1
ATOM 1138 C CA . VAL B 1 5 ? 14.789 -9.18 -0.51 1 57.75 5 VAL B CA 1
ATOM 1139 C C . VAL B 1 5 ? 14.672 -8.906 -2.008 1 57.75 5 VAL B C 1
ATOM 1141 O O . VAL B 1 5 ? 13.695 -8.297 -2.459 1 57.75 5 VAL B O 1
ATOM 1144 N N . ASP B 1 6 ? 15.609 -9.438 -2.775 1 63.59 6 ASP B N 1
ATOM 1145 C CA . ASP B 1 6 ? 15.648 -9.172 -4.211 1 63.59 6 ASP B CA 1
ATOM 1146 C C . ASP B 1 6 ? 14.602 -10 -4.949 1 63.59 6 ASP B C 1
ATOM 1148 O O . ASP B 1 6 ? 14.328 -9.766 -6.125 1 63.59 6 ASP B O 1
ATOM 1152 N N . LYS B 1 7 ? 13.992 -10.805 -4.223 1 81.06 7 LYS B N 1
ATOM 1153 C CA . LYS B 1 7 ? 13.008 -11.664 -4.871 1 81.06 7 LYS B CA 1
ATOM 1154 C C . LYS B 1 7 ? 11.617 -11.438 -4.301 1 81.06 7 LYS B C 1
ATOM 1156 O O . LYS B 1 7 ? 10.742 -12.305 -4.41 1 81.06 7 LYS B O 1
ATOM 1161 N N . ARG B 1 8 ? 11.445 -10.242 -3.752 1 90 8 ARG B N 1
ATOM 1162 C CA . ARG B 1 8 ? 10.125 -9.93 -3.223 1 90 8 ARG B CA 1
ATOM 1163 C C . ARG B 1 8 ? 9.172 -9.508 -4.34 1 90 8 ARG B C 1
ATOM 1165 O O . ARG B 1 8 ? 9.273 -8.398 -4.863 1 90 8 ARG B O 1
ATOM 1172 N N . ILE B 1 9 ? 8.305 -10.383 -4.613 1 94.38 9 ILE B N 1
ATOM 1173 C CA . ILE B 1 9 ? 7.422 -10.211 -5.758 1 94.38 9 ILE B CA 1
ATOM 1174 C C . ILE B 1 9 ? 6.512 -9.008 -5.531 1 94.38 9 ILE B C 1
ATOM 1176 O O . ILE B 1 9 ? 6.215 -8.258 -6.465 1 94.38 9 ILE B O 1
ATOM 1180 N N . GLY B 1 10 ? 6.152 -8.766 -4.258 1 96.25 10 GLY B N 1
ATOM 1181 C CA . GLY B 1 10 ? 5.336 -7.605 -3.924 1 96.25 10 GLY B CA 1
ATOM 1182 C C . GLY B 1 10 ? 6.062 -6.289 -4.125 1 96.25 10 GLY B C 1
ATOM 1183 O O . GLY B 1 10 ? 5.504 -5.348 -4.695 1 96.25 10 GLY B O 1
ATOM 1184 N N . LYS B 1 11 ? 7.277 -6.25 -3.656 1 94.5 11 LYS B N 1
ATOM 1185 C CA . LYS B 1 11 ? 8.102 -5.059 -3.828 1 94.5 11 LYS B CA 1
ATOM 1186 C C . LYS B 1 11 ? 8.227 -4.684 -5.301 1 94.5 11 LYS B C 1
ATOM 1188 O O . LYS B 1 11 ? 8.109 -3.512 -5.664 1 94.5 11 LYS B O 1
ATOM 1193 N N . HIS B 1 12 ? 8.453 -5.641 -6.145 1 94.06 12 HIS B N 1
ATOM 1194 C CA . HIS B 1 12 ? 8.57 -5.391 -7.574 1 94.06 12 HIS B CA 1
ATOM 1195 C C . HIS B 1 12 ? 7.266 -4.848 -8.148 1 94.06 12 HIS B C 1
ATOM 1197 O O . HIS B 1 12 ? 7.277 -3.916 -8.953 1 94.06 12 HIS B O 1
ATOM 1203 N N . ALA B 1 13 ? 6.172 -5.402 -7.734 1 96.5 13 ALA B N 1
ATOM 1204 C CA . ALA B 1 13 ? 4.871 -4.926 -8.211 1 96.5 13 ALA B CA 1
ATOM 1205 C C . ALA B 1 13 ? 4.633 -3.48 -7.789 1 96.5 13 ALA B C 1
ATOM 1207 O O . ALA B 1 13 ? 4.137 -2.672 -8.578 1 96.5 13 ALA B O 1
ATOM 1208 N N . ILE B 1 14 ? 5.012 -3.17 -6.535 1 96.38 14 ILE B N 1
ATOM 1209 C CA . ILE B 1 14 ? 4.82 -1.82 -6.016 1 96.38 14 ILE B CA 1
ATOM 1210 C C . ILE B 1 14 ? 5.691 -0.838 -6.797 1 96.38 14 ILE B C 1
ATOM 1212 O O . ILE B 1 14 ? 5.227 0.239 -7.184 1 96.38 14 ILE B O 1
ATOM 1216 N N . LEU B 1 15 ? 6.875 -1.19 -6.996 1 93.94 15 LEU B N 1
ATOM 1217 C CA . LEU B 1 15 ? 7.777 -0.318 -7.742 1 93.94 15 LEU B CA 1
ATOM 1218 C C . LEU B 1 15 ? 7.266 -0.091 -9.164 1 93.94 15 LEU B C 1
ATOM 1220 O O . LEU B 1 15 ? 7.32 1.029 -9.672 1 93.94 15 LEU B O 1
ATOM 1224 N N . LEU B 1 16 ? 6.781 -1.117 -9.797 1 94.19 16 LEU B N 1
ATOM 1225 C CA . LEU B 1 16 ? 6.27 -1.025 -11.156 1 94.19 16 LEU B CA 1
ATOM 1226 C C . LEU B 1 16 ? 5.066 -0.09 -11.227 1 94.19 16 LEU B C 1
ATOM 1228 O O . LEU B 1 16 ? 4.945 0.705 -12.156 1 94.19 16 LEU B O 1
ATOM 1232 N N . VAL B 1 17 ? 4.207 -0.211 -10.234 1 96.06 17 VAL B N 1
ATOM 1233 C CA . VAL B 1 17 ? 2.959 0.54 -10.312 1 96.06 17 VAL B CA 1
ATOM 1234 C C . VAL B 1 17 ? 3.23 2.021 -10.062 1 96.06 17 VAL B C 1
ATOM 1236 O O . VAL B 1 17 ? 2.471 2.883 -10.508 1 96.06 17 VAL B O 1
ATOM 1239 N N . LEU B 1 18 ? 4.328 2.32 -9.336 1 93.25 18 LEU B N 1
ATOM 1240 C CA . LEU B 1 18 ? 4.688 3.699 -9.031 1 93.25 18 LEU B CA 1
ATOM 1241 C C . LEU B 1 18 ? 5.398 4.352 -10.211 1 93.25 18 LEU B C 1
ATOM 1243 O O . LEU B 1 18 ? 5.562 5.57 -10.25 1 93.25 18 LEU B O 1
ATOM 1247 N N . GLN B 1 19 ? 5.836 3.527 -11.086 1 86.38 19 GLN B N 1
ATOM 1248 C CA . GLN B 1 19 ? 6.648 4.027 -12.188 1 86.38 19 GLN B CA 1
ATOM 1249 C C . GLN B 1 19 ? 5.797 4.789 -13.203 1 86.38 19 GLN B C 1
ATOM 1251 O O . GLN B 1 19 ? 4.684 4.371 -13.516 1 86.38 19 GLN B O 1
ATOM 1256 N N . SER B 1 20 ? 6.297 5.938 -13.406 1 67.31 20 SER B N 1
ATOM 1257 C CA . SER B 1 20 ? 5.695 6.672 -14.516 1 67.31 20 SER B CA 1
ATOM 1258 C C . SER B 1 20 ? 6.164 6.125 -15.859 1 67.31 20 SER B C 1
ATOM 1260 O O . SER B 1 20 ? 7.172 5.418 -15.93 1 67.31 20 SER B O 1
ATOM 1262 N N . GLU B 1 21 ? 5.32 6.117 -16.844 1 56.72 21 GLU B N 1
ATOM 1263 C CA . GLU B 1 21 ? 5.637 5.637 -18.188 1 56.72 21 GLU B CA 1
ATOM 1264 C C . GLU B 1 21 ? 7.082 5.949 -18.562 1 56.72 21 GLU B C 1
ATOM 1266 O O . GLU B 1 21 ? 7.711 5.207 -19.312 1 56.72 21 GLU B O 1
ATOM 1271 N N . ALA B 1 22 ? 7.586 6.949 -17.953 1 50.53 22 ALA B N 1
ATOM 1272 C CA . ALA B 1 22 ? 8.914 7.371 -18.406 1 50.53 22 ALA B CA 1
ATOM 1273 C C . ALA B 1 22 ? 10.008 6.562 -17.703 1 50.53 22 ALA B C 1
ATOM 1275 O O . ALA B 1 22 ? 11.156 6.555 -18.141 1 50.53 22 ALA B O 1
ATOM 1276 N N . GLU B 1 23 ? 9.625 5.922 -16.578 1 55.47 23 GLU B N 1
ATOM 1277 C CA . GLU B 1 23 ? 10.711 5.344 -15.781 1 55.47 23 GLU B CA 1
ATOM 1278 C C . GLU B 1 23 ? 10.93 3.877 -16.141 1 55.47 23 GLU B C 1
ATOM 1280 O O . GLU B 1 23 ? 10.016 3.057 -16.016 1 55.47 23 GLU B O 1
ATOM 1285 N N . GLU B 1 24 ? 11.695 3.467 -17.141 1 53.28 24 GLU B N 1
ATOM 1286 C CA . GLU B 1 24 ? 11.977 2.18 -17.766 1 53.28 24 GLU B CA 1
ATOM 1287 C C . GLU B 1 24 ? 12.602 1.205 -16.766 1 53.28 24 GLU B C 1
ATOM 1289 O O . GLU B 1 24 ? 12.719 0.011 -17.047 1 53.28 24 GLU B O 1
ATOM 1294 N N . SER B 1 25 ? 13.25 1.604 -15.719 1 62.53 25 SER B N 1
ATOM 1295 C CA . SER B 1 25 ? 14.438 0.84 -15.367 1 62.53 25 SER B CA 1
ATOM 1296 C C . SER B 1 25 ? 14.133 -0.208 -14.305 1 62.53 25 SER B C 1
ATOM 1298 O O . SER B 1 25 ? 15.031 -0.644 -13.578 1 62.53 25 SER B O 1
ATOM 1300 N N . ILE B 1 26 ? 12.883 -0.682 -14.156 1 72.06 26 ILE B N 1
ATOM 1301 C CA . ILE B 1 26 ? 12.844 -1.713 -13.125 1 72.06 26 ILE B CA 1
ATOM 1302 C C . ILE B 1 26 ? 13.234 -3.061 -13.727 1 72.06 26 ILE B C 1
ATOM 1304 O O . ILE B 1 26 ? 12.664 -3.48 -14.734 1 72.06 26 ILE B O 1
ATOM 1308 N N . SER B 1 27 ? 14.273 -3.658 -13.258 1 79.81 27 SER B N 1
ATOM 1309 C CA . SER B 1 27 ? 14.742 -4.969 -13.688 1 79.81 27 SER B CA 1
ATOM 1310 C C . SER B 1 27 ? 14.109 -6.086 -12.859 1 79.81 27 SER B C 1
ATOM 1312 O O . SER B 1 27 ? 14.211 -6.086 -11.633 1 79.81 27 SER B O 1
ATOM 1314 N N . LEU B 1 28 ? 13.336 -6.895 -13.484 1 87.56 28 LEU B N 1
ATOM 1315 C CA . LEU B 1 28 ? 12.758 -8.078 -12.852 1 87.56 28 LEU B CA 1
ATOM 1316 C C . LEU B 1 28 ? 13.633 -9.305 -13.102 1 87.56 28 LEU B C 1
ATOM 1318 O O . LEU B 1 28 ? 14.383 -9.352 -14.07 1 87.56 28 LEU B O 1
ATOM 1322 N N . PRO B 1 29 ? 13.586 -10.281 -12.078 1 88 29 PRO B N 1
ATOM 1323 C CA . PRO B 1 29 ? 14.266 -11.547 -12.359 1 88 29 PRO B CA 1
ATOM 1324 C C . PRO B 1 29 ? 13.875 -12.148 -13.703 1 88 29 PRO B C 1
ATOM 1326 O O . PRO B 1 29 ? 12.742 -11.961 -14.164 1 88 29 PRO B O 1
ATOM 1329 N N . PRO B 1 30 ? 14.906 -12.875 -14.211 1 86.12 30 PRO B N 1
ATOM 1330 C CA . PRO B 1 30 ? 14.609 -13.523 -15.492 1 86.12 30 PRO B CA 1
ATOM 1331 C C . PRO B 1 30 ? 13.406 -14.461 -15.406 1 86.12 30 PRO B C 1
ATOM 1333 O O . PRO B 1 30 ? 13.211 -15.133 -14.391 1 86.12 30 PRO B O 1
ATOM 1336 N N . HIS B 1 31 ? 12.516 -14.508 -16.297 1 88.75 31 HIS B N 1
ATOM 1337 C CA . HIS B 1 31 ? 11.414 -15.445 -16.5 1 88.75 31 HIS B CA 1
ATOM 1338 C C . HIS B 1 31 ? 10.148 -14.961 -15.789 1 88.75 31 HIS B C 1
ATOM 1340 O O . HIS B 1 31 ? 9.094 -15.586 -15.898 1 88.75 31 HIS B O 1
ATOM 1346 N N . TRP B 1 32 ? 10.352 -13.953 -14.906 1 94.75 32 TRP B N 1
ATOM 1347 C CA . TRP B 1 32 ? 9.133 -13.383 -14.344 1 94.75 32 TRP B CA 1
ATOM 1348 C C . TRP B 1 32 ? 8.344 -12.617 -15.398 1 94.75 32 TRP B C 1
ATOM 1350 O O . TRP B 1 32 ? 8.93 -12.016 -16.312 1 94.75 32 TRP B O 1
ATOM 1360 N N . LYS B 1 33 ? 7.117 -12.672 -15.305 1 96 33 LYS B N 1
ATOM 1361 C CA . LYS B 1 33 ? 6.23 -11.922 -16.188 1 96 33 LYS B CA 1
ATOM 1362 C C . LYS B 1 33 ? 5.562 -10.766 -15.461 1 96 33 LYS B C 1
ATOM 1364 O O . LYS B 1 33 ? 5.297 -10.852 -14.258 1 96 33 LYS B O 1
ATOM 1369 N N . TYR B 1 34 ? 5.281 -9.75 -16.172 1 96.38 34 TYR B N 1
ATOM 1370 C CA . TYR B 1 34 ? 4.578 -8.633 -15.555 1 96.38 34 TYR B CA 1
ATOM 1371 C C . TYR B 1 34 ? 3.781 -7.844 -16.594 1 96.38 34 TYR B C 1
ATOM 1373 O O . TYR B 1 34 ? 4.02 -7.977 -17.797 1 96.38 34 TYR B O 1
ATOM 1381 N N . CYS B 1 35 ? 2.85 -7.074 -16.156 1 96.38 35 CYS B N 1
ATOM 1382 C CA . CYS B 1 35 ? 2.178 -6.066 -16.969 1 96.38 35 CYS B CA 1
ATOM 1383 C C . CYS B 1 35 ? 1.628 -4.941 -16.109 1 96.38 35 CYS B C 1
ATOM 1385 O O . CYS B 1 35 ? 1.535 -5.082 -14.883 1 96.38 35 CYS B O 1
ATOM 1387 N N . THR B 1 36 ? 1.386 -3.848 -16.719 1 96.88 36 THR B N 1
ATOM 1388 C CA . THR B 1 36 ? 0.834 -2.676 -16.031 1 96.88 36 THR B CA 1
ATOM 1389 C C . THR B 1 36 ? -0.354 -2.115 -16.812 1 96.88 36 THR B C 1
ATOM 1391 O O . THR B 1 36 ? -0.547 -2.445 -17.984 1 96.88 36 THR B O 1
ATOM 1394 N N . GLY B 1 37 ? -1.135 -1.361 -16.156 1 96.69 37 GLY B N 1
ATOM 1395 C CA . GLY B 1 37 ? -2.268 -0.698 -16.781 1 96.69 37 GLY B CA 1
ATOM 1396 C C . GLY B 1 37 ? -2.92 0.339 -15.883 1 96.69 37 GLY B C 1
ATOM 1397 O O . GLY B 1 37 ? -2.418 0.632 -14.789 1 96.69 37 GLY B O 1
ATOM 1398 N N . LYS B 1 38 ? -3.969 0.952 -16.422 1 97.06 38 LYS B N 1
ATOM 1399 C CA . LYS B 1 38 ? -4.746 1.96 -15.711 1 97.06 38 LYS B CA 1
ATOM 1400 C C . LYS B 1 38 ? -6.227 1.604 -15.695 1 97.06 38 LYS B C 1
ATOM 1402 O O . LYS B 1 38 ? -6.711 0.902 -16.594 1 97.06 38 LYS B O 1
ATOM 1407 N N . VAL B 1 39 ? -6.879 2.074 -14.656 1 96.38 39 VAL B N 1
ATOM 1408 C CA . VAL B 1 39 ? -8.32 1.864 -14.594 1 96.38 39 VAL B CA 1
ATOM 1409 C C . VAL B 1 39 ? -8.961 2.943 -13.727 1 96.38 39 VAL B C 1
ATOM 1411 O O . VAL B 1 39 ? -8.469 3.244 -12.633 1 96.38 39 VAL B O 1
ATOM 1414 N N . GLY B 1 40 ? -9.945 3.615 -14.148 1 93.25 40 GLY B N 1
ATOM 1415 C CA . GLY B 1 40 ? -10.867 4.457 -13.398 1 93.25 40 GLY B CA 1
ATOM 1416 C C . GLY B 1 40 ? -12.227 3.82 -13.195 1 93.25 40 GLY B C 1
ATOM 1417 O O . GLY B 1 40 ? -12.82 3.293 -14.141 1 93.25 40 GLY B O 1
ATOM 1418 N N . ALA B 1 41 ? -12.711 3.879 -11.977 1 91.62 41 ALA B N 1
ATOM 1419 C CA . ALA B 1 41 ? -13.93 3.104 -11.781 1 91.62 41 ALA B CA 1
ATOM 1420 C C . ALA B 1 41 ? -14.727 3.621 -10.586 1 91.62 41 ALA B C 1
ATOM 1422 O O . ALA B 1 41 ? -14.148 4.117 -9.617 1 91.62 41 ALA B O 1
ATOM 1423 N N . MET B 1 42 ? -15.992 3.438 -10.625 1 91.25 42 MET B N 1
ATOM 1424 C CA . MET B 1 42 ? -16.891 3.623 -9.484 1 91.25 42 MET B CA 1
ATOM 1425 C C . MET B 1 42 ? -17.438 2.285 -9.008 1 91.25 42 MET B C 1
ATOM 1427 O O . MET B 1 42 ? -18.281 2.244 -8.094 1 91.25 42 MET B O 1
ATOM 1431 N N . ASP B 1 43 ? -16.984 1.255 -9.672 1 93.19 43 ASP B N 1
ATOM 1432 C CA . ASP B 1 43 ? -17.375 -0.112 -9.359 1 93.19 43 ASP B CA 1
ATOM 1433 C C . ASP B 1 43 ? -16.172 -1.046 -9.328 1 93.19 43 ASP B C 1
ATOM 1435 O O . ASP B 1 43 ? -15.383 -1.087 -10.273 1 93.19 43 ASP B O 1
ATOM 1439 N N . SER B 1 44 ? -16.125 -1.864 -8.242 1 95 44 SER B N 1
ATOM 1440 C CA . SER B 1 44 ? -14.984 -2.754 -8.062 1 95 44 SER B CA 1
ATOM 1441 C C . SER B 1 44 ? -14.906 -3.793 -9.172 1 95 44 SER B C 1
ATOM 1443 O O . SER B 1 44 ? -13.82 -4.258 -9.523 1 95 44 SER B O 1
ATOM 1445 N N . GLN B 1 45 ? -16.031 -4.129 -9.766 1 95.81 45 GLN B N 1
ATOM 1446 C CA . GLN B 1 45 ? -16.078 -5.105 -10.852 1 95.81 45 GLN B CA 1
ATOM 1447 C C . GLN B 1 45 ? -15.242 -4.641 -12.039 1 95.81 45 GLN B C 1
ATOM 1449 O O . GLN B 1 45 ? -14.594 -5.449 -12.711 1 95.81 45 GLN B O 1
ATOM 1454 N N . LYS B 1 46 ? -15.289 -3.379 -12.281 1 96.12 46 LYS B N 1
ATOM 1455 C CA . LYS B 1 46 ? -14.523 -2.832 -13.398 1 96.12 46 LYS B CA 1
ATOM 1456 C C . LYS B 1 46 ? -13.023 -2.957 -13.164 1 96.12 46 LYS B C 1
ATOM 1458 O O . LYS B 1 46 ? -12.258 -3.219 -14.094 1 96.12 46 LYS B O 1
ATOM 1463 N N . VAL B 1 47 ? -12.625 -2.779 -11.977 1 97.5 47 VAL B N 1
ATOM 1464 C CA . VAL B 1 47 ? -11.219 -2.918 -11.617 1 97.5 47 VAL B CA 1
ATOM 1465 C C . VAL B 1 47 ? -10.781 -4.371 -11.805 1 97.5 47 VAL B C 1
ATOM 1467 O O . VAL B 1 47 ? -9.766 -4.641 -12.453 1 97.5 47 VAL B O 1
ATOM 1470 N N . VAL B 1 48 ? -11.609 -5.246 -11.305 1 98 48 VAL B N 1
ATOM 1471 C CA . VAL B 1 48 ? -11.312 -6.672 -11.398 1 98 48 VAL B CA 1
ATOM 1472 C C . VAL B 1 48 ? -11.227 -7.09 -12.867 1 98 48 VAL B C 1
ATOM 1474 O O . VAL B 1 48 ? -10.266 -7.742 -13.281 1 98 48 VAL B O 1
ATOM 1477 N N . SER B 1 49 ? -12.18 -6.637 -13.625 1 98.06 49 SER B N 1
ATOM 1478 C CA . SER B 1 49 ? -12.258 -7.02 -15.031 1 98.06 49 SER B CA 1
ATOM 1479 C C . SER B 1 49 ? -11.07 -6.477 -15.812 1 98.06 49 SER B C 1
ATOM 1481 O O . SER B 1 49 ? -10.5 -7.176 -16.656 1 98.06 49 SER B O 1
ATOM 1483 N N . ALA B 1 50 ? -10.711 -5.234 -15.602 1 98.25 50 ALA B N 1
ATOM 1484 C CA . ALA B 1 50 ? -9.594 -4.609 -16.297 1 98.25 50 ALA B CA 1
ATOM 1485 C C . ALA B 1 50 ? -8.297 -5.363 -16.047 1 98.25 50 ALA B C 1
ATOM 1487 O O . ALA B 1 50 ? -7.523 -5.621 -16.969 1 98.25 50 ALA B O 1
ATOM 1488 N N . ILE B 1 51 ? -8.07 -5.754 -14.82 1 98.56 51 ILE B N 1
ATOM 1489 C CA . ILE B 1 51 ? -6.836 -6.43 -14.43 1 98.56 51 ILE B CA 1
ATOM 1490 C C . ILE B 1 51 ? -6.816 -7.844 -15 1 98.56 51 ILE B C 1
ATOM 1492 O O . ILE B 1 51 ? -5.801 -8.289 -15.547 1 98.56 51 ILE B O 1
ATOM 1496 N N . GLU B 1 52 ? -7.938 -8.492 -14.891 1 98.25 52 GLU B N 1
ATOM 1497 C CA . GLU B 1 52 ? -8.016 -9.852 -15.422 1 98.25 52 GLU B CA 1
ATOM 1498 C C . GLU B 1 52 ? -7.797 -9.859 -16.938 1 98.25 52 GLU B C 1
ATOM 1500 O O . GLU B 1 52 ? -7.07 -10.703 -17.453 1 98.25 52 GLU B O 1
ATOM 1505 N N . THR B 1 53 ? -8.422 -8.922 -17.594 1 98.12 53 THR B N 1
ATOM 1506 C CA . THR B 1 53 ? -8.289 -8.82 -19.047 1 98.12 53 THR B CA 1
ATOM 1507 C C . THR B 1 53 ? -6.832 -8.57 -19.438 1 98.12 53 THR B C 1
ATOM 1509 O O . THR B 1 53 ? -6.305 -9.234 -20.328 1 98.12 53 THR B O 1
ATOM 1512 N N . ALA B 1 54 ? -6.195 -7.699 -18.797 1 98.12 54 ALA B N 1
ATOM 1513 C CA . ALA B 1 54 ? -4.793 -7.395 -19.078 1 98.12 54 ALA B CA 1
ATOM 1514 C C . ALA B 1 54 ? -3.908 -8.609 -18.828 1 98.12 54 ALA B C 1
ATOM 1516 O O . ALA B 1 54 ? -3.012 -8.906 -19.625 1 98.12 54 ALA B O 1
ATOM 1517 N N . ALA B 1 55 ? -4.137 -9.297 -17.719 1 98.12 55 ALA B N 1
ATOM 1518 C CA . ALA B 1 55 ? -3.34 -10.469 -17.344 1 98.12 55 ALA B CA 1
ATOM 1519 C C . ALA B 1 55 ? -3.447 -11.555 -18.406 1 98.12 55 ALA B C 1
ATOM 1521 O O . ALA B 1 55 ? -2.451 -12.203 -18.75 1 98.12 55 ALA B O 1
ATOM 1522 N N . LYS B 1 56 ? -4.625 -11.727 -18.906 1 97.94 56 LYS B N 1
ATOM 1523 C CA . LYS B 1 56 ? -4.848 -12.719 -19.938 1 97.94 56 LYS B CA 1
ATOM 1524 C C . LYS B 1 56 ? -4.211 -12.289 -21.266 1 97.94 56 LYS B C 1
ATOM 1526 O O . LYS B 1 56 ? -3.525 -13.086 -21.906 1 97.94 56 LYS B O 1
ATOM 1531 N N . ARG B 1 57 ? -4.41 -11.094 -21.578 1 97.44 57 ARG B N 1
ATOM 1532 C CA . ARG B 1 57 ? -3.902 -10.555 -22.844 1 97.44 57 ARG B CA 1
ATOM 1533 C C . ARG B 1 57 ? -2.381 -10.633 -22.891 1 97.44 57 ARG B C 1
ATOM 1535 O O . ARG B 1 57 ? -1.81 -10.953 -23.938 1 97.44 57 ARG B O 1
ATOM 1542 N N . GLU B 1 58 ? -1.684 -10.406 -21.812 1 96.94 58 GLU B N 1
ATOM 1543 C CA . GLU B 1 58 ? -0.225 -10.367 -21.766 1 96.94 58 GLU B CA 1
ATOM 1544 C C . GLU B 1 58 ? 0.355 -11.742 -21.422 1 96.94 58 GLU B C 1
ATOM 1546 O O . GLU B 1 58 ? 1.567 -11.883 -21.266 1 96.94 58 GLU B O 1
ATOM 1551 N N . GLY B 1 59 ? -0.511 -12.648 -21.219 1 96.31 59 GLY B N 1
ATOM 1552 C CA . GLY B 1 59 ? -0.071 -14.016 -21 1 96.31 59 GLY B CA 1
ATOM 1553 C C . GLY B 1 59 ? 0.47 -14.266 -19.609 1 96.31 59 GLY B C 1
ATOM 1554 O O . GLY B 1 59 ? 1.304 -15.148 -19.406 1 96.31 59 GLY B O 1
ATOM 1555 N N . ILE B 1 60 ? 0.054 -13.516 -18.688 1 97.56 60 ILE B N 1
ATOM 1556 C CA . ILE B 1 60 ? 0.457 -13.711 -17.297 1 97.56 60 ILE B CA 1
ATOM 1557 C C . ILE B 1 60 ? -0.274 -14.922 -16.719 1 97.56 60 ILE B C 1
ATOM 1559 O O . ILE B 1 60 ? 0.293 -15.68 -15.922 1 97.56 60 ILE B O 1
ATOM 1563 N N . ILE B 1 61 ? -1.557 -15.031 -17.078 1 97.5 61 ILE B N 1
ATOM 1564 C CA . ILE B 1 61 ? -2.336 -16.219 -16.734 1 97.5 61 ILE B CA 1
ATOM 1565 C C . ILE B 1 61 ? -2.957 -16.812 -18 1 97.5 61 ILE B C 1
ATOM 1567 O O . ILE B 1 61 ? -3.104 -16.125 -19.016 1 97.5 61 ILE B O 1
ATOM 1571 N N . ARG B 1 62 ? -3.322 -18.062 -17.844 1 95.25 62 ARG B N 1
ATOM 1572 C CA . ARG B 1 62 ? -4.004 -18.719 -18.953 1 95.25 62 ARG B CA 1
ATOM 1573 C C . ARG B 1 62 ? -5.465 -18.281 -19.031 1 95.25 62 ARG B C 1
ATOM 1575 O O . ARG B 1 62 ? -6.125 -18.125 -18 1 95.25 62 ARG B O 1
ATOM 1582 N N . THR B 1 63 ? -5.98 -18.156 -20.188 1 92.5 63 THR B N 1
ATOM 1583 C CA . THR B 1 63 ? -7.355 -17.734 -20.422 1 92.5 63 THR B CA 1
ATOM 1584 C C . THR B 1 63 ? -8.336 -18.766 -19.859 1 92.5 63 THR B C 1
ATOM 1586 O O . THR B 1 63 ? -9.367 -18.406 -19.281 1 92.5 63 THR B O 1
ATOM 1589 N N . ASN B 1 64 ? -7.996 -20.016 -19.969 1 90.88 64 ASN B N 1
ATOM 1590 C CA . ASN B 1 64 ? -8.922 -21.062 -19.547 1 90.88 64 ASN B CA 1
ATOM 1591 C C . ASN B 1 64 ? -8.398 -21.812 -18.328 1 90.88 64 ASN B C 1
ATOM 1593 O O . ASN B 1 64 ? -8.789 -22.953 -18.078 1 90.88 64 ASN B O 1
ATOM 1597 N N . GLY B 1 65 ? -7.555 -21.188 -17.578 1 90.12 65 GLY B N 1
ATOM 1598 C CA . GLY B 1 65 ? -7.016 -21.828 -16.391 1 90.12 65 GLY B CA 1
ATOM 1599 C C . GLY B 1 65 ? -7.699 -21.375 -15.109 1 90.12 65 GLY B C 1
ATOM 1600 O O . GLY B 1 65 ? -7.535 -20.234 -14.68 1 90.12 65 GLY B O 1
ATOM 1601 N N . TYR B 1 66 ? -8.406 -22.203 -14.492 1 91.06 66 TYR B N 1
ATOM 1602 C CA . TYR B 1 66 ? -9.18 -21.859 -13.297 1 91.06 66 TYR B CA 1
ATOM 1603 C C . TYR B 1 66 ? -8.258 -21.5 -12.141 1 91.06 66 TYR B C 1
ATOM 1605 O O . TYR B 1 66 ? -8.469 -20.5 -11.461 1 91.06 66 TYR B O 1
ATOM 1613 N N . ARG B 1 67 ? -7.238 -22.359 -11.891 1 94.31 67 ARG B N 1
ATOM 1614 C CA . ARG B 1 67 ? -6.348 -22.156 -10.758 1 94.31 67 ARG B CA 1
ATOM 1615 C C . ARG B 1 67 ? -5.668 -20.797 -10.828 1 94.31 67 ARG B C 1
ATOM 1617 O O . ARG B 1 67 ? -5.633 -20.062 -9.836 1 94.31 67 ARG B O 1
ATOM 1624 N N . GLU B 1 68 ? -5.156 -20.438 -11.961 1 96.38 68 GLU B N 1
ATOM 1625 C CA . GLU B 1 68 ? -4.434 -19.188 -12.133 1 96.38 68 GLU B CA 1
ATOM 1626 C C . GLU B 1 68 ? -5.379 -17.984 -12.055 1 96.38 68 GLU B C 1
ATOM 1628 O O . GLU B 1 68 ? -5.055 -16.984 -11.422 1 96.38 68 GLU B O 1
ATOM 1633 N N . THR B 1 69 ? -6.512 -18.172 -12.617 1 96.62 69 THR B N 1
ATOM 1634 C CA . THR B 1 69 ? -7.5 -17.094 -12.57 1 96.62 69 THR B CA 1
ATOM 1635 C C . THR B 1 69 ? -7.98 -16.859 -11.141 1 96.62 69 THR B C 1
ATOM 1637 O O . THR B 1 69 ? -8.164 -15.719 -10.719 1 96.62 69 THR B O 1
ATOM 1640 N N . HIS B 1 70 ? -8.203 -17.953 -10.453 1 97.19 70 HIS B N 1
ATOM 1641 C CA . HIS B 1 70 ? -8.633 -17.875 -9.055 1 97.19 70 HIS B CA 1
ATOM 1642 C C . HIS B 1 70 ? -7.586 -17.172 -8.195 1 97.19 70 HIS B C 1
ATOM 1644 O O . HIS B 1 70 ? -7.918 -16.312 -7.383 1 97.19 70 HIS B O 1
ATOM 1650 N N . ALA B 1 71 ? -6.328 -17.562 -8.383 1 97.31 71 ALA B N 1
ATOM 1651 C CA . ALA B 1 71 ? -5.238 -16.938 -7.645 1 97.31 71 ALA B CA 1
ATOM 1652 C C . ALA B 1 71 ? -5.172 -15.438 -7.941 1 97.31 71 ALA B C 1
ATOM 1654 O O . ALA B 1 71 ? -5.008 -14.625 -7.027 1 97.31 71 ALA B O 1
ATOM 1655 N N . LEU B 1 72 ? -5.312 -15.125 -9.188 1 98.25 72 LEU B N 1
ATOM 1656 C CA . LEU B 1 72 ? -5.309 -13.719 -9.578 1 98.25 72 LEU B CA 1
ATOM 1657 C C . LEU B 1 72 ? -6.473 -12.977 -8.938 1 98.25 72 LEU B C 1
ATOM 1659 O O . LEU B 1 72 ? -6.293 -11.875 -8.406 1 98.25 72 LEU B O 1
ATOM 1663 N N . TYR B 1 73 ? -7.594 -13.594 -8.961 1 98.06 73 TYR B N 1
ATOM 1664 C CA . TYR B 1 73 ? -8.781 -12.969 -8.391 1 98.06 73 TYR B CA 1
ATOM 1665 C C . TYR B 1 73 ? -8.57 -12.633 -6.918 1 98.06 73 TYR B C 1
ATOM 1667 O O . TYR B 1 73 ? -8.859 -11.516 -6.48 1 98.06 73 TYR B O 1
ATOM 1675 N N . HIS B 1 74 ? -8.062 -13.531 -6.164 1 97.88 74 HIS B N 1
ATOM 1676 C CA . HIS B 1 74 ? -7.816 -13.305 -4.746 1 97.88 74 HIS B CA 1
ATOM 1677 C C . HIS B 1 74 ? -6.785 -12.203 -4.535 1 97.88 74 HIS B C 1
ATOM 1679 O O . HIS B 1 74 ? -6.922 -11.375 -3.629 1 97.88 74 HIS B O 1
ATOM 1685 N N . ALA B 1 75 ? -5.746 -12.195 -5.316 1 98.19 75 ALA B N 1
ATOM 1686 C CA . ALA B 1 75 ? -4.738 -11.141 -5.219 1 98.19 75 ALA B CA 1
ATOM 1687 C C . ALA B 1 75 ? -5.348 -9.773 -5.508 1 98.19 75 ALA B C 1
ATOM 1689 O O . ALA B 1 75 ? -5.031 -8.789 -4.836 1 98.19 75 ALA B O 1
ATOM 1690 N N . ILE B 1 76 ? -6.223 -9.75 -6.516 1 98.56 76 ILE B N 1
ATOM 1691 C CA . ILE B 1 76 ? -6.891 -8.5 -6.855 1 98.56 76 ILE B CA 1
ATOM 1692 C C . ILE B 1 76 ? -7.75 -8.039 -5.676 1 98.56 76 ILE B C 1
ATOM 1694 O O . ILE B 1 76 ? -7.711 -6.863 -5.293 1 98.56 76 ILE B O 1
ATOM 1698 N N . MET B 1 77 ? -8.469 -8.961 -5.094 1 97.56 77 MET B N 1
ATOM 1699 C CA . MET B 1 77 ? -9.367 -8.617 -3.996 1 97.56 77 MET B CA 1
ATOM 1700 C C . MET B 1 77 ? -8.594 -8.109 -2.787 1 97.56 77 MET B C 1
ATOM 1702 O O . MET B 1 77 ? -9.016 -7.16 -2.127 1 97.56 77 MET B O 1
ATOM 1706 N N . ASP B 1 78 ? -7.527 -8.75 -2.506 1 97.31 78 ASP B N 1
ATOM 1707 C CA . ASP B 1 78 ? -6.68 -8.297 -1.407 1 97.31 78 ASP B CA 1
ATOM 1708 C C . ASP B 1 78 ? -6.148 -6.891 -1.668 1 97.31 78 ASP B C 1
ATOM 1710 O O . ASP B 1 78 ? -6.152 -6.043 -0.771 1 97.31 78 ASP B O 1
ATOM 1714 N N . ALA B 1 79 ? -5.668 -6.66 -2.879 1 98.25 79 ALA B N 1
ATOM 1715 C CA . ALA B 1 79 ? -5.172 -5.336 -3.248 1 98.25 79 ALA B CA 1
ATOM 1716 C C . ALA B 1 79 ? -6.273 -4.285 -3.137 1 98.25 79 ALA B C 1
ATOM 1718 O O . ALA B 1 79 ? -6.043 -3.189 -2.621 1 98.25 79 ALA B O 1
ATOM 1719 N N . LEU B 1 80 ? -7.457 -4.648 -3.598 1 97.56 80 LEU B N 1
ATOM 1720 C CA . LEU B 1 80 ? -8.594 -3.738 -3.527 1 97.56 80 LEU B CA 1
ATOM 1721 C C . LEU B 1 80 ? -8.953 -3.434 -2.076 1 97.56 80 LEU B C 1
ATOM 1723 O O . LEU B 1 80 ? -9.312 -2.2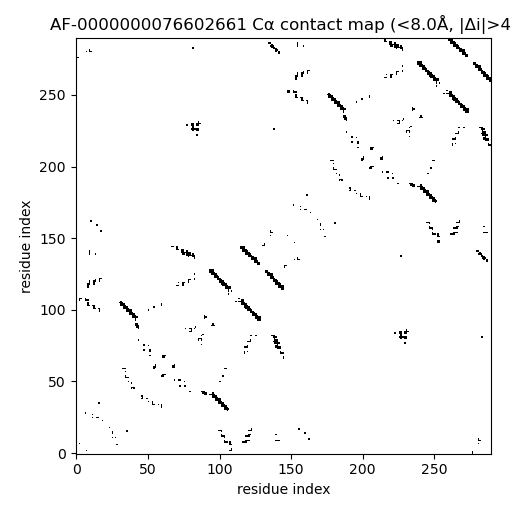99 -1.747 1 97.56 80 LEU B O 1
ATOM 1727 N N . SER B 1 81 ? -8.906 -4.398 -1.249 1 96.38 81 SER B N 1
ATOM 1728 C CA . SER B 1 81 ? -9.164 -4.184 0.171 1 96.38 81 SER B CA 1
ATOM 1729 C C . SER B 1 81 ? -8.188 -3.17 0.76 1 96.38 81 SER B C 1
ATOM 1731 O O . SER B 1 81 ? -8.57 -2.338 1.584 1 96.38 81 SER B O 1
ATOM 1733 N N . GLY B 1 82 ? -6.953 -3.275 0.358 1 96.06 82 GLY B N 1
ATOM 1734 C CA . GLY B 1 82 ? -5.977 -2.289 0.792 1 96.06 82 GLY B CA 1
ATOM 1735 C C . GLY B 1 82 ? -6.316 -0.878 0.35 1 96.06 82 GLY B C 1
ATOM 1736 O O . GLY B 1 82 ? -6.285 0.054 1.156 1 96.06 82 GLY B O 1
ATOM 1737 N N . VAL B 1 83 ? -6.668 -0.759 -0.899 1 96.19 83 VAL B N 1
ATOM 1738 C CA . VAL B 1 83 ? -7.02 0.527 -1.494 1 96.19 83 VAL B CA 1
ATOM 1739 C C . VAL B 1 83 ? -8.203 1.136 -0.749 1 96.19 83 VAL B C 1
ATOM 1741 O O . VAL B 1 83 ? -8.242 2.346 -0.512 1 96.19 83 VAL B O 1
ATOM 1744 N N . THR B 1 84 ? -9.086 0.27 -0.341 1 94.5 84 THR B N 1
ATOM 1745 C CA . THR B 1 84 ? -10.367 0.744 0.168 1 94.5 84 THR B CA 1
ATOM 1746 C C . THR B 1 84 ? -10.43 0.614 1.688 1 94.5 84 THR B C 1
ATOM 1748 O O . THR B 1 84 ? -11.469 0.872 2.297 1 94.5 84 THR B O 1
ATOM 1751 N N . ARG B 1 85 ? -9.406 0.166 2.262 1 90.62 85 ARG B N 1
ATOM 1752 C CA . ARG B 1 85 ? -9.336 -0.016 3.707 1 90.62 85 ARG B CA 1
ATOM 1753 C C . ARG B 1 85 ? -10.391 -1.011 4.188 1 90.62 85 ARG B C 1
ATOM 1755 O O . ARG B 1 85 ? -11.039 -0.79 5.211 1 90.62 85 ARG B O 1
ATOM 1762 N N . GLY B 1 86 ? -10.609 -2.01 3.35 1 91 86 GLY B N 1
ATOM 1763 C CA . GLY B 1 86 ? -11.477 -3.125 3.711 1 91 86 GLY B CA 1
ATOM 1764 C C . GLY B 1 86 ? -12.898 -2.959 3.23 1 91 86 GLY B C 1
ATOM 1765 O O . GLY B 1 86 ? -13.711 -3.879 3.35 1 91 86 GLY B O 1
ATOM 1766 N N . GLN B 1 87 ? -13.203 -1.779 2.744 1 89.5 87 GLN B N 1
ATOM 1767 C CA . GLN B 1 87 ? -14.523 -1.509 2.188 1 89.5 87 GLN B CA 1
ATOM 1768 C C . GLN B 1 87 ? -14.5 -1.55 0.662 1 89.5 87 GLN B C 1
ATOM 1770 O O . GLN B 1 87 ? -14.578 -0.509 0.006 1 89.5 87 GLN B O 1
ATOM 1775 N N . VAL B 1 88 ? -14.539 -2.668 0.075 1 87.94 88 VAL B N 1
ATOM 1776 C CA . VAL B 1 88 ? -14.211 -2.91 -1.326 1 87.94 88 VAL B CA 1
ATOM 1777 C C . VAL B 1 88 ? -15.305 -2.332 -2.221 1 87.94 88 VAL B C 1
ATOM 1779 O O . VAL B 1 88 ? -15.102 -2.148 -3.422 1 87.94 88 VAL B O 1
ATOM 1782 N N . GLN B 1 89 ? -16.406 -1.94 -1.65 1 88.06 89 GLN B N 1
ATOM 1783 C CA . GLN B 1 89 ? -17.438 -1.286 -2.439 1 88.06 89 GLN B CA 1
ATOM 1784 C C . GLN B 1 89 ? -17.062 0.162 -2.746 1 88.06 89 GLN B C 1
ATOM 1786 O O . GLN B 1 89 ? -16.531 0.869 -1.885 1 88.06 89 GLN B O 1
ATOM 1791 N N . LEU B 1 90 ? -17.297 0.666 -3.961 1 88.12 90 LEU B N 1
ATOM 1792 C CA . LEU B 1 90 ? -16.953 2.021 -4.379 1 88.12 90 LEU B CA 1
ATOM 1793 C C . LEU B 1 90 ? -18.203 2.855 -4.605 1 88.12 90 LEU B C 1
ATOM 1795 O O . LEU B 1 90 ? -18.594 3.646 -3.742 1 88.12 90 LEU B O 1
ATOM 1799 N N . GLY B 1 91 ? -19 2.609 -5.66 1 79.44 91 GLY B N 1
ATOM 1800 C CA . GLY B 1 91 ? -20.141 3.379 -6.117 1 79.44 91 GLY B CA 1
ATOM 1801 C C . GLY B 1 91 ? -21.188 3.59 -5.039 1 79.44 91 GLY B C 1
ATOM 1802 O O . GLY B 1 91 ? -21.609 4.719 -4.789 1 79.44 91 GLY B O 1
ATOM 1803 N N . SER B 1 92 ? -21.516 2.584 -4.43 1 79.94 92 SER B N 1
ATOM 1804 C CA . SER B 1 92 ? -22.578 2.666 -3.422 1 79.94 92 SER B CA 1
ATOM 1805 C C . SER B 1 92 ? -22.156 3.551 -2.254 1 79.94 92 SER B C 1
ATOM 1807 O O . SER B 1 92 ? -23 4.035 -1.499 1 79.94 92 SER B O 1
ATOM 1809 N N . LEU B 1 93 ? -20.859 3.822 -2.119 1 80.31 93 LEU B N 1
ATOM 1810 C CA . LEU B 1 93 ? -20.328 4.676 -1.056 1 80.31 93 LEU B CA 1
ATOM 1811 C C . LEU B 1 93 ? -19.922 6.035 -1.604 1 80.31 93 LEU B C 1
ATOM 1813 O O . LEU B 1 93 ? -19.312 6.836 -0.891 1 80.31 93 LEU B O 1
ATOM 1817 N N . MET B 1 94 ? -20.234 6.148 -2.893 1 83.12 94 MET B N 1
ATOM 1818 C CA . MET B 1 94 ? -19.922 7.398 -3.576 1 83.12 94 MET B CA 1
ATOM 1819 C C . MET B 1 94 ? -18.406 7.625 -3.619 1 83.12 94 MET B C 1
ATOM 1821 O O . MET B 1 94 ? -17.938 8.727 -3.326 1 83.12 94 MET B O 1
ATOM 1825 N N . ARG B 1 95 ? -17.734 6.555 -3.826 1 89.19 95 ARG B N 1
ATOM 1826 C CA . ARG B 1 95 ? -16.281 6.609 -4.016 1 89.19 95 ARG B CA 1
ATOM 1827 C C . ARG B 1 95 ? -15.906 6.301 -5.461 1 89.19 95 ARG B C 1
ATOM 1829 O O . ARG B 1 95 ? -16.531 5.449 -6.098 1 89.19 95 ARG B O 1
ATOM 1836 N N . THR B 1 96 ? -14.953 7.043 -5.918 1 91.56 96 THR B N 1
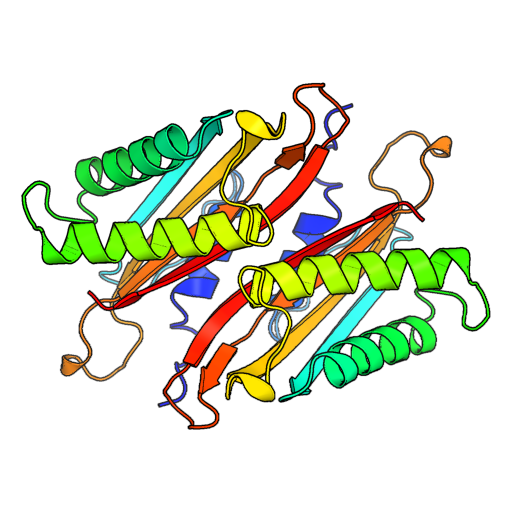ATOM 1837 C CA . THR B 1 96 ? -14.328 6.762 -7.207 1 91.56 96 THR B CA 1
ATOM 1838 C C . THR B 1 96 ? -12.828 6.504 -7.035 1 91.56 96 THR B C 1
ATOM 1840 O O . THR B 1 96 ? -12.211 7.012 -6.094 1 91.56 96 THR B O 1
ATOM 1843 N N . VAL B 1 97 ? -12.391 5.648 -7.914 1 94.12 97 VAL B N 1
ATOM 1844 C CA . VAL B 1 97 ? -10.953 5.414 -7.891 1 94.12 97 VAL B CA 1
ATOM 1845 C C . VAL B 1 97 ? -10.359 5.688 -9.273 1 94.12 97 VAL B C 1
ATOM 1847 O O . VAL B 1 97 ? -11.031 5.488 -10.289 1 94.12 97 VAL B O 1
ATOM 1850 N N . GLY B 1 98 ? -9.211 6.301 -9.344 1 94.94 98 GLY B N 1
ATOM 1851 C CA . GLY B 1 98 ? -8.281 6.32 -10.469 1 94.94 98 GLY B CA 1
ATOM 1852 C C . GLY B 1 98 ? -6.98 5.594 -10.172 1 94.94 98 GLY B C 1
ATOM 1853 O O . GLY B 1 98 ? -6.113 6.121 -9.477 1 94.94 98 GLY B O 1
ATOM 1854 N N . LEU B 1 99 ? -6.855 4.383 -10.766 1 96.75 99 LEU B N 1
ATOM 1855 C CA . LEU B 1 99 ? -5.777 3.508 -10.32 1 96.75 99 LEU B CA 1
ATOM 1856 C C . LEU B 1 99 ? -4.887 3.109 -11.492 1 96.75 99 LEU B C 1
ATOM 1858 O O . LEU B 1 99 ? -5.355 2.994 -12.625 1 96.75 99 LEU B O 1
ATOM 1862 N N . ARG B 1 100 ? -3.656 2.953 -11.164 1 97.31 100 ARG B N 1
ATOM 1863 C CA . ARG B 1 100 ? -2.748 2.104 -11.93 1 97.31 100 ARG B CA 1
ATOM 1864 C C . ARG B 1 100 ? -2.6 0.734 -11.273 1 97.31 100 ARG B C 1
ATOM 1866 O O . ARG B 1 100 ? -2.744 0.602 -10.055 1 97.31 100 ARG B O 1
ATOM 1873 N N . PHE B 1 101 ? -2.367 -0.21 -12.102 1 98.19 101 PHE B N 1
ATOM 1874 C CA . PHE B 1 101 ? -2.115 -1.53 -11.539 1 98.19 101 PHE B CA 1
ATOM 1875 C C . PHE B 1 101 ? -0.863 -2.15 -12.148 1 98.19 101 PHE B C 1
ATOM 1877 O O . PHE B 1 101 ? -0.473 -1.804 -13.266 1 98.19 101 PHE B O 1
ATOM 1884 N N . ALA B 1 102 ? -0.234 -2.959 -11.398 1 97.88 102 ALA B N 1
ATOM 1885 C CA . ALA B 1 102 ? 0.864 -3.814 -11.836 1 97.88 102 ALA B CA 1
ATOM 1886 C C . ALA B 1 102 ? 0.656 -5.254 -11.375 1 97.88 102 ALA B C 1
ATOM 1888 O O . ALA B 1 102 ? 0.239 -5.496 -10.242 1 97.88 102 ALA B O 1
ATOM 1889 N N . ILE B 1 103 ? 0.893 -6.164 -12.266 1 98.31 103 ILE B N 1
ATOM 1890 C CA . ILE B 1 103 ? 0.848 -7.594 -11.984 1 98.31 103 ILE B CA 1
ATOM 1891 C C . ILE B 1 103 ? 2.23 -8.203 -12.195 1 98.31 103 ILE B C 1
ATOM 1893 O O . ILE B 1 103 ? 2.896 -7.918 -13.195 1 98.31 103 ILE B O 1
ATOM 1897 N N . VAL B 1 104 ? 2.684 -8.992 -11.258 1 97.38 104 VAL B N 1
ATOM 1898 C CA . VAL B 1 104 ? 3.939 -9.719 -11.391 1 97.38 104 VAL B CA 1
ATOM 1899 C C . VAL B 1 104 ? 3.719 -11.195 -11.078 1 97.38 104 VAL B C 1
ATOM 1901 O O . VAL B 1 104 ? 3.107 -11.539 -10.062 1 97.38 104 VAL B O 1
ATOM 1904 N N . ARG B 1 105 ? 4.109 -12.008 -11.906 1 97.38 105 ARG B N 1
ATOM 1905 C CA . ARG B 1 105 ? 4.098 -13.445 -11.688 1 97.38 105 ARG B CA 1
ATOM 1906 C C . ARG B 1 105 ? 5.512 -14.016 -11.688 1 97.38 105 ARG B C 1
ATOM 1908 O O . ARG B 1 105 ? 6.309 -13.703 -12.578 1 97.38 105 ARG B O 1
ATOM 1915 N N . GLY B 1 106 ? 5.84 -14.75 -10.711 1 94.69 106 GLY B N 1
ATOM 1916 C CA . GLY B 1 106 ? 7.133 -15.406 -10.625 1 94.69 106 GLY B CA 1
ATOM 1917 C C . GLY B 1 106 ? 7.293 -16.25 -9.367 1 94.69 106 GLY B C 1
ATOM 1918 O O . GLY B 1 106 ? 6.414 -16.25 -8.508 1 94.69 106 GLY B O 1
ATOM 1919 N N . ASN B 1 107 ? 8.266 -17.031 -9.32 1 92.38 107 ASN B N 1
ATOM 1920 C CA . ASN B 1 107 ? 8.617 -17.797 -8.125 1 92.38 107 ASN B CA 1
ATOM 1921 C C . ASN B 1 107 ? 9.617 -17.047 -7.254 1 92.38 107 ASN B C 1
ATOM 1923 O O . ASN B 1 107 ? 10.797 -16.969 -7.59 1 92.38 107 ASN B O 1
ATOM 1927 N N . PRO B 1 108 ? 9.109 -16.562 -6.141 1 87.5 108 PRO B N 1
ATOM 1928 C CA . PRO B 1 108 ? 10.023 -15.773 -5.301 1 87.5 108 PRO B CA 1
ATOM 1929 C C . PRO B 1 108 ? 10.914 -16.641 -4.426 1 87.5 108 PRO B C 1
ATOM 1931 O O . PRO B 1 108 ? 11.773 -16.125 -3.703 1 87.5 108 PRO B O 1
ATOM 1934 N N . TYR B 1 109 ? 10.805 -17.922 -4.512 1 85 109 TYR B N 1
ATOM 1935 C CA . TYR B 1 109 ? 11.562 -18.844 -3.674 1 85 109 TYR B CA 1
ATOM 1936 C C . TYR B 1 109 ? 12.641 -19.547 -4.48 1 85 109 TYR B C 1
ATOM 1938 O O . TYR B 1 109 ? 12.555 -19.625 -5.711 1 85 109 TYR B O 1
ATOM 1946 N N . GLU B 1 110 ? 13.594 -19.984 -3.771 1 81 110 GLU B N 1
ATOM 1947 C CA . GLU B 1 110 ? 14.672 -20.734 -4.414 1 81 110 GLU B CA 1
ATOM 1948 C C . GLU B 1 110 ? 14.203 -22.125 -4.812 1 81 110 GLU B C 1
ATOM 1950 O O . GLU B 1 110 ? 14.609 -22.656 -5.848 1 81 110 GLU B O 1
ATOM 1955 N N . GLU B 1 111 ? 13.367 -22.594 -4 1 81.88 111 GLU B N 1
ATOM 1956 C CA . GLU B 1 111 ? 12.852 -23.938 -4.254 1 81.88 111 GLU B CA 1
ATOM 1957 C C . GLU B 1 111 ? 11.789 -23.922 -5.352 1 81.88 111 GLU B C 1
ATOM 1959 O O . GLU B 1 111 ? 10.727 -23.328 -5.184 1 81.88 111 GLU B O 1
ATOM 1964 N N . MET B 1 112 ? 11.977 -24.625 -6.324 1 83.12 112 MET B N 1
ATOM 1965 C CA . MET B 1 112 ? 11.078 -24.688 -7.477 1 83.12 112 MET B CA 1
ATOM 1966 C C . MET B 1 112 ? 9.727 -25.266 -7.082 1 83.12 112 MET B C 1
ATOM 1968 O O . MET B 1 112 ? 8.703 -24.906 -7.672 1 83.12 112 MET B O 1
ATOM 1972 N N . GLU B 1 113 ? 9.711 -26.062 -6.086 1 85.88 113 GLU B N 1
ATOM 1973 C CA . GLU B 1 113 ? 8.5 -26.766 -5.68 1 85.88 113 GLU B CA 1
ATOM 1974 C C . GLU B 1 113 ? 7.473 -25.797 -5.102 1 85.88 113 GLU B C 1
ATOM 1976 O O . GLU B 1 113 ? 6.281 -26.109 -5.027 1 85.88 113 GLU B O 1
ATOM 1981 N N . GLU B 1 114 ? 7.902 -24.641 -4.777 1 85.19 114 GLU B N 1
ATOM 1982 C CA . GLU B 1 114 ? 6.984 -23.656 -4.207 1 85.19 114 GLU B CA 1
ATOM 1983 C C . GLU B 1 114 ? 6.086 -23.047 -5.285 1 85.19 114 GLU B C 1
ATOM 1985 O O . GLU B 1 114 ? 5.027 -22.5 -4.98 1 85.19 114 GLU B O 1
ATOM 1990 N N . GLY B 1 115 ? 6.512 -23.156 -6.523 1 88.88 115 GLY B N 1
ATOM 1991 C CA . GLY B 1 115 ? 5.684 -22.719 -7.637 1 88.88 115 GLY B CA 1
ATOM 1992 C C . GLY B 1 115 ? 5.641 -21.219 -7.797 1 88.88 115 GLY B C 1
ATOM 1993 O O . GLY B 1 115 ? 6.387 -20.5 -7.133 1 88.88 115 GLY B O 1
ATOM 1994 N N . ASP B 1 116 ? 4.781 -20.797 -8.672 1 93.62 116 ASP B N 1
ATOM 1995 C CA . ASP B 1 116 ? 4.664 -19.375 -8.969 1 93.62 116 ASP B CA 1
ATOM 1996 C C . ASP B 1 116 ? 3.721 -18.688 -7.992 1 93.62 116 ASP B C 1
ATOM 1998 O O . ASP B 1 116 ? 2.832 -19.328 -7.422 1 93.62 116 ASP B O 1
ATOM 2002 N N . TRP B 1 117 ? 4.016 -17.516 -7.84 1 95.62 117 TRP B N 1
ATOM 2003 C CA . TRP B 1 117 ? 3.152 -16.578 -7.125 1 95.62 117 TRP B CA 1
ATOM 2004 C C . TRP B 1 117 ? 2.758 -15.414 -8.023 1 95.62 117 TRP B C 1
ATOM 2006 O O . TRP B 1 117 ? 3.379 -15.188 -9.062 1 95.62 117 TRP B O 1
ATOM 2016 N N . ILE B 1 118 ? 1.702 -14.773 -7.59 1 97.5 118 ILE B N 1
ATOM 2017 C CA . ILE B 1 118 ? 1.245 -13.602 -8.336 1 97.5 118 ILE B CA 1
ATOM 2018 C C . ILE B 1 118 ? 1.015 -12.438 -7.371 1 97.5 118 ILE B C 1
ATOM 2020 O O . ILE B 1 118 ? 0.475 -12.633 -6.277 1 97.5 118 ILE B O 1
ATOM 2024 N N . ALA B 1 119 ? 1.55 -11.312 -7.75 1 98.19 119 ALA B N 1
ATOM 2025 C CA . ALA B 1 119 ? 1.341 -10.078 -6.996 1 98.19 119 ALA B CA 1
ATOM 2026 C C . ALA B 1 119 ? 0.567 -9.055 -7.824 1 98.19 119 ALA B C 1
ATOM 2028 O O . ALA B 1 119 ? 0.831 -8.891 -9.016 1 98.19 119 ALA B O 1
ATOM 2029 N N . VAL B 1 120 ? -0.39 -8.398 -7.199 1 98.75 120 VAL B N 1
ATOM 2030 C CA . VAL B 1 120 ? -1.131 -7.289 -7.785 1 98.75 120 VAL B CA 1
ATOM 2031 C C . VAL B 1 120 ? -0.967 -6.043 -6.918 1 98.75 120 VAL B C 1
ATOM 2033 O O . VAL B 1 120 ? -1.291 -6.062 -5.727 1 98.75 120 VAL B O 1
ATOM 2036 N N . ALA B 1 121 ? -0.44 -5.031 -7.48 1 98.5 121 ALA B N 1
ATOM 2037 C CA . ALA B 1 121 ? -0.348 -3.74 -6.805 1 98.5 121 ALA B CA 1
ATOM 2038 C C . ALA B 1 121 ? -1.271 -2.715 -7.457 1 98.5 121 ALA B C 1
ATOM 2040 O O . ALA B 1 121 ? -1.368 -2.648 -8.688 1 98.5 121 ALA B O 1
ATOM 2041 N N . LEU B 1 122 ? -1.974 -1.99 -6.648 1 98.44 122 LEU B N 1
ATOM 2042 C CA . LEU B 1 122 ? -2.822 -0.879 -7.066 1 98.44 122 LEU B CA 1
ATOM 2043 C C . LEU B 1 122 ? -2.352 0.428 -6.438 1 98.44 122 LEU B C 1
ATOM 2045 O O . LEU B 1 122 ? -2.039 0.472 -5.246 1 98.44 122 LEU B O 1
ATOM 2049 N N . TYR B 1 123 ? -2.246 1.447 -7.219 1 97.75 123 TYR B N 1
ATOM 2050 C CA . TYR B 1 123 ? -1.884 2.773 -6.734 1 97.75 123 TYR B CA 1
ATOM 2051 C C . TYR B 1 123 ? -2.631 3.857 -7.5 1 97.75 123 TYR B C 1
ATOM 2053 O O . TYR B 1 123 ? -2.789 3.768 -8.719 1 97.75 123 TYR B O 1
ATOM 2061 N N . GLY B 1 124 ? -3.02 4.836 -6.828 1 96 124 GLY B N 1
ATOM 2062 C CA . GLY B 1 124 ? -3.676 5.977 -7.445 1 96 124 GLY B CA 1
ATOM 2063 C C . GLY B 1 124 ? -4.414 6.852 -6.445 1 96 124 GLY B C 1
ATOM 2064 O O . GLY B 1 124 ? -3.871 7.191 -5.395 1 96 124 GLY B O 1
ATOM 2065 N N . THR B 1 125 ? -5.625 7.25 -6.836 1 94.31 125 THR B N 1
ATOM 2066 C CA . THR B 1 125 ? -6.383 8.133 -5.961 1 94.31 125 THR B CA 1
ATOM 2067 C C . THR B 1 125 ? -7.758 7.551 -5.66 1 94.31 125 THR B C 1
ATOM 2069 O O . THR B 1 125 ? -8.297 6.781 -6.457 1 94.31 125 THR B O 1
ATOM 2072 N N . ILE B 1 126 ? -8.266 7.887 -4.539 1 92.75 126 ILE B N 1
ATOM 2073 C CA . ILE B 1 126 ? -9.609 7.492 -4.117 1 92.75 126 ILE B CA 1
ATOM 2074 C C . ILE B 1 126 ? -10.312 8.68 -3.467 1 92.75 126 ILE B C 1
ATOM 2076 O O . ILE B 1 126 ? -9.688 9.469 -2.75 1 92.75 126 ILE B O 1
ATOM 2080 N N . GLY B 1 127 ? -11.641 8.789 -3.719 1 89.56 127 GLY B N 1
ATOM 2081 C CA . GLY B 1 127 ? -12.391 9.875 -3.109 1 89.56 127 GLY B CA 1
ATOM 2082 C C . GLY B 1 127 ? -13.797 10.016 -3.662 1 89.56 127 GLY B C 1
ATOM 2083 O O . GLY B 1 127 ? -14.281 9.133 -4.367 1 89.56 127 GLY B O 1
ATOM 2084 N N . ALA B 1 128 ? -14.383 11.141 -3.232 1 81.25 128 ALA B N 1
ATOM 2085 C CA . ALA B 1 128 ? -15.711 11.469 -3.744 1 81.25 128 ALA B CA 1
ATOM 2086 C C . ALA B 1 128 ? -15.672 11.703 -5.25 1 81.25 128 ALA B C 1
ATOM 2088 O O . ALA B 1 128 ? -14.633 12.07 -5.805 1 81.25 128 ALA B O 1
ATOM 2089 N N . PRO B 1 129 ? -16.734 11.367 -5.875 1 75.94 129 PRO B N 1
ATOM 2090 C CA . PRO B 1 129 ? -16.781 11.555 -7.328 1 75.94 129 PRO B CA 1
ATOM 2091 C C . PRO B 1 129 ? -16.672 13.016 -7.738 1 75.94 129 PRO B C 1
ATOM 2093 O O . PRO B 1 129 ? -17.438 13.484 -8.594 1 75.94 129 PRO B O 1
ATOM 2096 N N . VAL B 1 130 ? -15.984 13.828 -6.828 1 74.62 130 VAL B N 1
ATOM 2097 C CA . VAL B 1 130 ? -15.68 15.227 -7.113 1 74.62 130 VAL B CA 1
ATOM 2098 C C . VAL B 1 130 ? -14.164 15.422 -7.191 1 74.62 130 VAL B C 1
ATOM 2100 O O . VAL B 1 130 ? -13.438 15.008 -6.285 1 74.62 130 VAL B O 1
ATOM 2103 N N . ARG B 1 131 ? -13.844 15.961 -8.312 1 68.5 131 ARG B N 1
ATOM 2104 C CA . ARG B 1 131 ? -12.422 16.188 -8.531 1 68.5 131 ARG B CA 1
ATOM 2105 C C . ARG B 1 131 ? -11.82 17.047 -7.426 1 68.5 131 ARG B C 1
ATOM 2107 O O . ARG B 1 131 ? -12.43 18.031 -6.996 1 68.5 131 ARG B O 1
ATOM 2114 N N . GLY B 1 132 ? -10.664 16.641 -6.887 1 67.06 132 GLY B N 1
ATOM 2115 C CA . GLY B 1 132 ? -9.977 17.422 -5.863 1 67.06 132 GLY B CA 1
ATOM 2116 C C . GLY B 1 132 ? -10.188 16.875 -4.465 1 67.06 132 GLY B C 1
ATOM 2117 O O . GLY B 1 132 ? -9.477 17.266 -3.531 1 67.06 132 GLY B O 1
ATOM 2118 N N . SER B 1 133 ? -11.164 16.078 -4.301 1 71.31 133 SER B N 1
ATOM 2119 C CA . SER B 1 133 ? -11.453 15.508 -2.99 1 71.31 133 SER B CA 1
ATOM 2120 C C . SER B 1 133 ? -10.867 14.102 -2.861 1 71.31 133 SER B C 1
ATOM 2122 O O . SER B 1 133 ? -11.508 13.211 -2.299 1 71.31 133 SER B O 1
ATOM 2124 N N . GLU B 1 134 ? -9.703 13.93 -3.445 1 83.25 134 GLU B N 1
ATOM 2125 C CA . GLU B 1 134 ? -9.086 12.609 -3.449 1 83.25 134 GLU B CA 1
ATOM 2126 C C . GLU B 1 134 ? -7.719 12.633 -2.773 1 83.25 134 GLU B C 1
ATOM 2128 O O . GLU B 1 134 ? -7.129 13.703 -2.592 1 83.25 134 GLU B O 1
ATOM 2133 N N . HIS B 1 135 ? -7.375 11.57 -2.354 1 87.94 135 HIS B N 1
ATOM 2134 C CA . HIS B 1 135 ? -6.008 11.383 -1.885 1 87.94 135 HIS B CA 1
ATOM 2135 C C . HIS B 1 135 ? -5.422 10.078 -2.412 1 87.94 135 HIS B C 1
ATOM 2137 O O . HIS B 1 135 ? -6.152 9.211 -2.902 1 87.94 135 HIS B O 1
ATOM 2143 N N . GLU B 1 136 ? -4.129 9.984 -2.293 1 94.88 136 GLU B N 1
ATOM 2144 C CA . GLU B 1 136 ? -3.443 8.789 -2.781 1 94.88 136 GLU B CA 1
ATOM 2145 C C . GLU B 1 136 ? -3.812 7.562 -1.949 1 94.88 136 GLU B C 1
ATOM 2147 O O . GLU B 1 136 ? -4.121 7.68 -0.762 1 94.88 136 GLU B O 1
ATOM 2152 N N . THR B 1 137 ? -3.771 6.465 -2.574 1 96.12 137 THR B N 1
ATOM 2153 C CA . THR B 1 137 ? -3.975 5.176 -1.923 1 96.12 137 THR B CA 1
ATOM 2154 C C . THR B 1 137 ? -3.168 4.082 -2.621 1 96.12 137 THR B C 1
ATOM 2156 O O . THR B 1 137 ? -2.734 4.258 -3.762 1 96.12 137 THR B O 1
ATOM 2159 N N . ILE B 1 138 ? -2.965 2.984 -1.872 1 97.88 138 ILE B N 1
ATOM 2160 C CA . ILE B 1 138 ? -2.238 1.849 -2.432 1 97.88 138 ILE B CA 1
ATOM 2161 C C . ILE B 1 138 ? -2.764 0.55 -1.826 1 97.88 138 ILE B C 1
ATOM 2163 O O . ILE B 1 138 ? -3.295 0.546 -0.712 1 97.88 138 ILE B O 1
ATOM 2167 N N . GLY B 1 139 ? -2.668 -0.485 -2.541 1 98.25 139 GLY B N 1
ATOM 2168 C CA . GLY B 1 139 ? -2.969 -1.833 -2.088 1 98.25 139 GLY B CA 1
ATOM 2169 C C . GLY B 1 139 ? -2.1 -2.891 -2.742 1 98.25 139 GLY B C 1
ATOM 2170 O O . GLY B 1 139 ? -1.6 -2.689 -3.852 1 98.25 139 GLY B O 1
ATOM 2171 N N . LEU B 1 140 ? -1.924 -3.939 -2.043 1 98.44 140 LEU B N 1
ATOM 2172 C CA . LEU B 1 140 ? -1.136 -5.07 -2.518 1 98.44 140 LEU B CA 1
ATOM 2173 C C . LEU B 1 140 ? -1.82 -6.391 -2.174 1 98.44 140 LEU B C 1
ATOM 2175 O O . LEU B 1 140 ? -2.318 -6.566 -1.06 1 98.44 140 LEU B O 1
ATOM 2179 N N . GLY B 1 141 ? -1.91 -7.25 -3.109 1 98 141 GLY B N 1
ATOM 2180 C CA . GLY B 1 141 ? -2.342 -8.625 -2.902 1 98 141 GLY B CA 1
ATOM 2181 C C . GLY B 1 141 ? -1.385 -9.648 -3.49 1 98 141 GLY B C 1
ATOM 2182 O O . GLY B 1 141 ? -0.821 -9.43 -4.566 1 98 141 GLY B O 1
ATOM 2183 N N . ILE B 1 142 ? -1.173 -10.719 -2.771 1 97.12 142 ILE B N 1
ATOM 2184 C CA . ILE B 1 142 ? -0.28 -11.789 -3.205 1 97.12 142 ILE B CA 1
ATOM 2185 C C . ILE B 1 142 ? -0.941 -13.148 -2.959 1 97.12 142 ILE B C 1
ATOM 2187 O O . ILE B 1 142 ? -1.548 -13.367 -1.907 1 97.12 142 ILE B O 1
ATOM 2191 N N . ASN B 1 143 ? -0.826 -14 -3.908 1 96.44 143 ASN B N 1
ATOM 2192 C CA . ASN B 1 143 ? -1.377 -15.344 -3.773 1 96.44 143 ASN B CA 1
ATOM 2193 C C . ASN B 1 143 ? -0.492 -16.375 -4.453 1 96.44 143 ASN B C 1
ATOM 2195 O O . ASN B 1 143 ? 0.248 -16.062 -5.387 1 96.44 143 ASN B O 1
ATOM 2199 N N . HIS B 1 144 ? -0.541 -17.531 -3.955 1 93.5 144 HIS B N 1
ATOM 2200 C CA . HIS B 1 144 ? 0.174 -18.641 -4.59 1 93.5 144 HIS B CA 1
ATOM 2201 C C . HIS B 1 144 ? -0.581 -19.156 -5.809 1 93.5 144 HIS B C 1
ATOM 2203 O O . HIS B 1 144 ? -1.811 -19.078 -5.859 1 93.5 144 HIS B O 1
ATOM 2209 N N . MET B 1 145 ? 0.18 -19.594 -6.805 1 90.81 145 MET B N 1
ATOM 2210 C CA . MET B 1 145 ? -0.442 -20.125 -8.016 1 90.81 145 MET B CA 1
ATOM 2211 C C . MET B 1 145 ? -0.23 -21.625 -8.117 1 90.81 145 MET B C 1
ATOM 2213 O O . MET B 1 145 ? 0.883 -22.125 -7.914 1 90.81 145 MET B O 1
#

Secondary structure (DSSP, 8-state):
----GGG-HHHHHHHHHH--TT-----PPTT-EEEEEEEEESSHHHHHHHHHHHHHHTTSS-TT-HHHHHHHHHHHHHHHHHHHTT----GGGT-EEEEEEEEEEE--SSSGGG--EEEEEEEEEEE-SSTT-EEEEEEEEEEE-/----GGG-HHHHHHHHHH--TT-----PPTT-EEEEEEEEESSHHHHHHHHHHHHHHTTSS-TT-HHHHHHHHHHHHHHHHHHHTT----GGGT-EEEEEEEEEEE--SSSGGG--EEEEEEEEEEE-SSTT-EEEEEEEEEEE-

Solvent-accessible surface area (backbone atoms only — not comparable to full-atom values): 14825 Å² total; per-residue (Å²): 111,82,62,52,78,91,34,38,53,51,60,53,12,46,54,55,33,70,42,49,94,82,57,74,81,78,81,71,65,88,89,47,41,71,54,72,51,74,50,70,38,40,42,53,66,56,53,53,48,54,50,51,51,50,34,39,75,71,61,70,36,57,86,87,35,63,67,45,47,51,26,49,49,53,8,47,51,39,10,42,15,10,50,42,41,43,46,57,70,23,44,95,71,50,26,29,37,44,32,27,32,13,39,28,37,37,55,50,54,89,55,71,88,70,41,36,28,39,17,27,16,36,33,38,35,40,26,45,85,44,91,64,53,52,43,66,35,29,11,40,12,68,29,71,83,106,84,63,52,77,92,35,38,53,50,58,52,12,47,54,55,34,69,42,50,92,81,57,74,79,77,81,73,65,88,89,47,42,70,53,73,52,74,48,72,39,41,42,51,64,56,52,53,49,55,52,52,50,50,33,38,74,72,59,71,36,57,86,87,36,63,66,45,47,52,27,49,50,53,8,46,50,40,10,42,14,10,51,42,41,43,46,56,69,23,44,94,71,51,26,27,36,46,32,27,32,12,38,27,36,37,53,48,56,88,56,70,86,71,39,37,28,38,17,28,17,35,33,37,35,41,26,46,86,44,90,69,55,54,44,67,32,29,11,40,12,65,32,68,82

Nearest PDB structures (foldseek):
  4ok9-assembly1_A  TM=9.373E-01  e=3.159E-21  Geobacillus thermodenitrificans NG80-2
  1wmq-assembly1_A  TM=9.312E-01  e=7.326E-21  Bacillus subtilis
  1wrn-assembly1_C-2  TM=9.353E-01  e=9.489E-21  Bacillus subtilis
  4h4l-assembly2_H  TM=9.525E-01  e=7.051E-20  Bacillus subtilis subsp. subtilis str. 168
  1wrn-assembly1_A  TM=9.210E-01  e=4.783E-20  Bacillus subtilis

Sequence (290 aa):
MVLAVDKRIGKHAILLVLQSEAEESISLPPHWKYCTGKVGAMDSQKVVSAIETAAKREGIIRTNGYRETHALYHAIMDALSGVTRGQVQLGSLMRTVGLRFAIVRGNPYEEMEEGDWIAVALYGTIGAPVRGSEHETIGLGINHMMVLAVDKRIGKHAILLVLQSEAEESISLPPHWKYCTGKVGAMDSQKVVSAIETAAKREGIIRTNGYRETHALYHAIMDALSGVTRGQVQLGSLMRTVGLRFAIVRGNPYEEMEEGDWIAVALYGTIGAPVRGSEHETIGLGINHM

Organism: NCBI:txid33932